Protein AF-A0A7V9LPK7-F1 (afdb_monomer)

pLDDT: mean 85.61, std 16.51, range [32.41, 98.81]

Nearest PDB structures (foldseek):
  3jqx-assembly1_A  TM=7.359E-01  e=2.016E-04  Hathewaya histolytica
  6oyc-assembly4_C  TM=4.689E-01  e=5.852E-03  Streptococcus agalactiae 2603V/R
  7tl6-assembly2_B  TM=4.625E-01  e=1.050E-01  Mus musculus
  6lnw-assembly1_C  TM=3.701E-01  e=3.238E-02  Streptococcus pneumoniae TIGR4
  7sqc-assembly1_1D  TM=4.201E-01  e=8.911E-01  Chlamydomonas reinhardtii

Foldseek 3Di:
DFFPAAADFLEAADDKFWWDDDPDDDDAQDKDKTKDWGDDPPHHAFQKKKKKKAWDDDPDLVAWFKKKWKAFPVRDTQWIFGDSDGTTITMHGRDDTHMMMIIIHRNHHDDPRTHMIIMMDTDHGHHHPCLVPFDWDKDWDADPVVRDTQAIDIDTDRPPDDDDPPCRNDNDDPDPDD

Sequence (178 aa):
MAGRYGRDPQAPPQDDVELTNPDGIPAVGESEETTFTVEGLPEADNASATVEIGWPGGGDPVDIDWDVFVYDSEGNQVAVAASLDNPEEAVLVDPVPGEYTVLVNNYAGGSEEYDWSGSVTFDGPTPAAYTGLKEAWVLTCTDLRTGRIKGTREVIVDRGKVARVGRICDDQPRAVVQ

Radius of gyration: 28.9 Å; Cα contacts (8 Å, |Δi|>4): 398; chains: 1; bounding box: 70×43×65 Å

Mean predicted aligned error: 12.77 Å

Secondary structure (DSSP, 8-state):
--S-TT---SSPPPPPEEEPPPSS-PPTT-EEEEEEEE--TTT---SEEEEEEE-S--S-TTS-EEEEEEE-TTS-EEEEE-SS-SSEEEEEESPPSEEEEEEEEEEE---TTS--EEEEEEEPPPPP-----EEEEEEEEE-TTT--EEEEEEEEEETT-------TT---------

Structure (mmCIF, N/CA/C/O backbone):
data_AF-A0A7V9LPK7-F1
#
_entry.id   AF-A0A7V9LPK7-F1
#
loop_
_atom_site.group_PDB
_atom_site.id
_atom_site.type_symbol
_atom_site.label_atom_id
_atom_site.label_alt_id
_atom_site.label_comp_id
_atom_site.label_asym_id
_atom_site.label_entity_id
_atom_site.label_seq_id
_atom_site.pdbx_PDB_ins_code
_atom_site.Cartn_x
_atom_site.Cartn_y
_atom_site.Cartn_z
_atom_site.occupancy
_atom_site.B_iso_or_equiv
_atom_site.auth_seq_id
_atom_site.auth_comp_id
_atom_site.auth_asym_id
_atom_site.auth_atom_id
_atom_site.pdbx_PDB_model_num
ATOM 1 N N . MET A 1 1 ? -19.749 -1.656 0.925 1.00 34.75 1 MET A N 1
ATOM 2 C CA . MET A 1 1 ? -19.052 -0.800 1.904 1.00 34.75 1 MET A CA 1
ATOM 3 C C . MET A 1 1 ? -17.739 -1.492 2.186 1.00 34.75 1 MET A C 1
ATOM 5 O O . MET A 1 1 ? -17.750 -2.523 2.843 1.00 34.75 1 MET A O 1
ATOM 9 N N . ALA A 1 2 ? -16.686 -1.019 1.525 1.00 32.41 2 ALA A N 1
ATOM 10 C CA . ALA A 1 2 ? -15.320 -1.495 1.680 1.00 32.41 2 ALA A CA 1
ATOM 11 C C . ALA A 1 2 ? -14.715 -0.835 2.933 1.00 32.41 2 ALA A C 1
ATOM 13 O O . ALA A 1 2 ? -15.034 0.320 3.213 1.00 32.41 2 ALA A O 1
ATOM 14 N N . GLY A 1 3 ? -13.913 -1.591 3.683 1.00 40.69 3 GLY A N 1
ATOM 15 C CA . GLY A 1 3 ? -13.209 -1.142 4.885 1.00 40.69 3 GLY A CA 1
ATOM 16 C C . GLY A 1 3 ? -14.093 -1.231 6.122 1.00 40.69 3 GLY A C 1
ATOM 17 O O . GLY A 1 3 ? -15.116 -0.555 6.226 1.00 40.69 3 GLY A O 1
ATOM 18 N N . ARG A 1 4 ? -13.735 -2.106 7.063 1.00 49.03 4 ARG A N 1
ATOM 19 C CA . ARG A 1 4 ? -14.467 -2.347 8.316 1.00 49.03 4 ARG A CA 1
ATOM 20 C C . ARG A 1 4 ? -14.372 -1.142 9.262 1.00 49.03 4 ARG A C 1
ATOM 22 O O . ARG A 1 4 ? -13.763 -1.232 10.323 1.00 49.03 4 ARG A O 1
ATOM 29 N N . TYR A 1 5 ? -14.999 -0.023 8.909 1.00 53.34 5 TYR A N 1
ATOM 30 C CA . TYR A 1 5 ? -15.266 1.055 9.852 1.00 53.34 5 TYR A CA 1
ATOM 31 C C . TYR A 1 5 ? -16.012 0.476 11.058 1.00 53.34 5 TYR A C 1
ATOM 33 O O . TYR A 1 5 ? -17.120 -0.046 10.916 1.00 53.34 5 TYR A O 1
ATOM 41 N N . GLY A 1 6 ? -15.417 0.580 12.247 1.00 60.25 6 GLY A N 1
ATOM 42 C CA . GLY A 1 6 ? -16.116 0.283 13.491 1.00 60.25 6 GLY A CA 1
ATOM 43 C C . GLY A 1 6 ? -15.756 -1.016 14.205 1.00 60.25 6 GLY A C 1
ATOM 44 O O . GLY A 1 6 ? -16.622 -1.570 14.884 1.00 60.25 6 GLY A O 1
ATOM 45 N N . ARG A 1 7 ? -14.508 -1.489 14.108 1.00 78.19 7 ARG A N 1
ATOM 46 C CA . ARG A 1 7 ? -13.985 -2.536 15.002 1.00 78.19 7 ARG A CA 1
ATOM 47 C C . ARG A 1 7 ? -12.702 -2.081 15.680 1.00 78.19 7 ARG A C 1
ATOM 49 O O . ARG A 1 7 ? -11.930 -1.341 15.082 1.00 78.19 7 ARG A O 1
ATOM 56 N N . ASP A 1 8 ? -12.487 -2.540 16.906 1.00 81.88 8 ASP A N 1
ATOM 57 C CA . ASP A 1 8 ? -11.220 -2.302 17.595 1.00 81.88 8 ASP A CA 1
ATOM 58 C C . ASP A 1 8 ? -10.081 -3.083 16.930 1.00 81.88 8 ASP A C 1
ATOM 60 O O . ASP A 1 8 ? -10.305 -4.236 16.536 1.00 81.88 8 ASP A O 1
ATOM 64 N N . PRO A 1 9 ? -8.876 -2.488 16.840 1.00 88.88 9 PRO A N 1
ATOM 65 C CA . PRO A 1 9 ? -7.661 -3.219 16.511 1.00 88.88 9 PRO A CA 1
ATOM 66 C C . PRO A 1 9 ? -7.434 -4.367 17.493 1.00 88.88 9 PRO A C 1
ATOM 68 O O . PRO A 1 9 ? -7.535 -4.193 18.710 1.00 88.88 9 PRO A O 1
ATOM 71 N N . GLN A 1 10 ? -7.126 -5.545 16.962 1.00 91.88 10 GLN A N 1
ATOM 72 C CA . GLN A 1 10 ? -6.763 -6.733 17.737 1.00 91.88 10 GLN A CA 1
ATOM 73 C C . GLN A 1 10 ? -5.241 -6.928 17.839 1.00 91.88 10 GLN A C 1
ATOM 75 O O . GLN A 1 10 ? -4.788 -7.691 18.691 1.00 91.88 10 GLN A O 1
ATOM 80 N N . ALA A 1 11 ? -4.478 -6.209 17.016 1.00 93.88 11 ALA A N 1
ATOM 81 C CA . ALA A 1 11 ? -3.022 -6.088 16.998 1.00 93.88 11 ALA A CA 1
ATOM 82 C C . ALA A 1 11 ? -2.658 -4.695 16.418 1.00 93.88 11 ALA A C 1
ATOM 84 O O . ALA A 1 11 ? -3.557 -4.001 15.926 1.00 93.88 11 ALA A O 1
ATOM 85 N N . PRO A 1 12 ? -1.404 -4.217 16.521 1.00 96.19 12 PRO A N 1
ATOM 86 C CA . PRO A 1 12 ? -0.966 -3.047 15.753 1.00 96.19 12 PRO A CA 1
ATOM 87 C C . PRO A 1 12 ? -1.045 -3.309 14.233 1.00 96.19 12 PRO A C 1
ATOM 89 O O . PRO A 1 12 ? -1.105 -4.471 13.825 1.00 96.19 12 PRO A O 1
ATOM 92 N N . PRO A 1 13 ? -1.055 -2.265 13.384 1.00 96.25 13 PRO A N 1
ATOM 93 C CA . PRO A 1 13 ? -0.721 -2.456 11.975 1.00 96.25 13 PRO A CA 1
ATOM 94 C C . PRO A 1 13 ? 0.715 -2.971 11.837 1.00 96.25 13 PRO A C 1
ATOM 96 O O . PRO A 1 13 ? 1.548 -2.751 12.721 1.00 96.25 13 PRO A O 1
ATOM 99 N N . GLN A 1 14 ? 0.974 -3.660 10.733 1.00 97.81 14 GLN A N 1
ATOM 100 C CA . GLN A 1 14 ? 2.316 -4.063 10.329 1.00 97.81 14 GLN A CA 1
ATOM 101 C C . GLN A 1 14 ? 3.205 -2.829 10.100 1.00 97.81 14 GLN A C 1
ATOM 103 O O . GLN A 1 14 ? 2.704 -1.763 9.746 1.00 97.81 14 GLN A O 1
ATOM 108 N N . ASP A 1 15 ? 4.517 -2.973 10.300 1.00 98.38 15 ASP A N 1
ATOM 109 C CA . ASP A 1 15 ? 5.482 -1.942 9.907 1.00 98.38 15 ASP A CA 1
ATOM 110 C C . ASP A 1 15 ? 5.515 -1.774 8.375 1.00 98.38 15 ASP A C 1
ATOM 112 O O . ASP A 1 15 ? 5.285 -2.725 7.620 1.00 98.38 15 ASP A O 1
ATOM 116 N N . ASP A 1 16 ? 5.849 -0.567 7.921 1.00 98.38 16 ASP A N 1
ATOM 117 C CA . ASP A 1 16 ? 5.977 -0.260 6.496 1.00 98.38 16 ASP A CA 1
ATOM 118 C C . ASP A 1 16 ? 7.078 -1.106 5.833 1.00 98.38 16 ASP A C 1
ATOM 120 O O . ASP A 1 16 ? 8.106 -1.436 6.437 1.00 98.38 16 ASP A O 1
ATOM 124 N N . VAL A 1 17 ? 6.863 -1.449 4.563 1.00 98.44 17 VAL A N 1
ATOM 125 C CA . VAL A 1 17 ? 7.776 -2.282 3.772 1.00 98.44 17 VAL A CA 1
ATOM 126 C C . VAL A 1 17 ? 8.312 -1.480 2.598 1.00 98.44 17 VAL A C 1
ATOM 128 O O . VAL A 1 17 ? 7.551 -1.071 1.731 1.00 98.44 17 VAL A O 1
ATOM 131 N N . GLU A 1 18 ? 9.630 -1.326 2.517 1.00 98.62 18 GLU A N 1
ATOM 132 C CA . GLU A 1 18 ? 10.281 -0.807 1.312 1.00 98.62 18 GLU A CA 1
ATOM 133 C C . GLU A 1 18 ? 10.281 -1.881 0.218 1.00 98.62 18 GLU A C 1
ATOM 135 O O . GLU A 1 18 ? 10.718 -3.017 0.441 1.00 98.62 18 GLU A O 1
ATOM 140 N N . LEU A 1 19 ? 9.814 -1.524 -0.975 1.00 98.50 19 LEU A N 1
ATOM 141 C CA . LEU A 1 19 ? 9.845 -2.409 -2.130 1.00 98.50 19 LEU A CA 1
ATOM 142 C C . LEU A 1 19 ? 11.230 -2.384 -2.774 1.00 98.50 19 LEU A C 1
ATOM 144 O O . LEU A 1 19 ? 11.868 -1.343 -2.917 1.00 98.50 19 LEU A O 1
ATOM 148 N N . THR A 1 20 ? 11.700 -3.558 -3.188 1.00 98.25 20 THR A N 1
ATOM 149 C CA . THR A 1 20 ? 12.950 -3.664 -3.947 1.00 98.25 20 THR A CA 1
ATOM 150 C C . THR A 1 20 ? 12.644 -3.493 -5.427 1.00 98.25 20 THR A C 1
ATOM 152 O O . THR A 1 20 ? 11.940 -4.336 -5.989 1.00 98.25 20 THR A O 1
ATOM 155 N N . ASN A 1 21 ? 13.185 -2.437 -6.037 1.00 97.44 21 ASN A N 1
ATOM 156 C CA . ASN A 1 21 ? 13.219 -2.282 -7.488 1.00 97.44 21 ASN A CA 1
ATOM 157 C C . ASN A 1 21 ? 14.268 -3.250 -8.089 1.00 97.44 21 ASN A C 1
ATOM 159 O O . ASN A 1 21 ? 15.411 -3.254 -7.609 1.00 97.44 21 ASN A O 1
ATOM 163 N N . PRO A 1 22 ? 13.890 -4.134 -9.035 1.00 97.25 22 PRO A N 1
ATOM 164 C CA . PRO A 1 22 ? 14.825 -4.995 -9.758 1.00 97.25 22 PRO A CA 1
ATOM 165 C C . PRO A 1 22 ? 15.929 -4.233 -10.517 1.00 97.25 22 PRO A C 1
ATOM 167 O O . PRO A 1 22 ? 15.824 -3.059 -10.833 1.00 97.25 22 PRO A O 1
ATOM 170 N N . ASP A 1 23 ? 17.031 -4.917 -10.842 1.00 95.00 23 ASP A N 1
ATOM 171 C CA . ASP A 1 23 ? 18.089 -4.301 -11.651 1.00 95.00 23 ASP A CA 1
ATOM 172 C C . ASP A 1 23 ? 17.652 -4.149 -13.122 1.00 95.00 23 ASP A C 1
ATOM 174 O O . ASP A 1 23 ? 17.432 -5.145 -13.822 1.00 95.00 23 ASP A O 1
ATOM 178 N N . GLY A 1 24 ? 17.691 -2.916 -13.629 1.00 94.44 24 GLY A N 1
ATOM 179 C CA . GLY A 1 24 ? 17.451 -2.581 -15.034 1.00 94.44 24 GLY A CA 1
ATOM 180 C C . GLY A 1 24 ? 16.072 -1.972 -15.264 1.00 94.44 24 GLY A C 1
ATOM 181 O O . GLY A 1 24 ? 15.264 -1.901 -14.360 1.00 94.44 24 GLY A O 1
ATOM 182 N N . ILE A 1 25 ? 15.818 -1.512 -16.492 1.00 95.62 25 ILE A N 1
ATOM 183 C CA . ILE A 1 25 ? 14.549 -0.865 -16.845 1.00 95.62 25 ILE A CA 1
ATOM 184 C C . ILE A 1 25 ? 13.836 -1.722 -17.892 1.00 95.62 25 ILE A C 1
ATOM 186 O O . ILE A 1 25 ? 14.414 -1.944 -18.971 1.00 95.62 25 ILE A O 1
ATOM 190 N N . PRO A 1 26 ? 12.607 -2.206 -17.633 1.00 96.94 26 PRO A N 1
ATOM 191 C CA . PRO A 1 26 ? 11.833 -2.904 -18.648 1.00 96.94 26 PRO A CA 1
ATOM 192 C C . PRO A 1 26 ? 11.570 -1.981 -19.843 1.00 96.94 26 PRO A C 1
ATOM 194 O O . PRO A 1 26 ? 11.466 -0.760 -19.713 1.00 96.94 26 PRO A O 1
ATOM 197 N N . ALA A 1 27 ? 11.482 -2.558 -21.043 1.00 96.12 27 ALA A N 1
ATOM 198 C CA . ALA A 1 27 ? 11.113 -1.781 -22.223 1.00 96.12 27 ALA A CA 1
ATOM 199 C C . ALA A 1 27 ? 9.704 -1.191 -22.053 1.00 96.12 27 ALA A C 1
ATOM 201 O O . ALA A 1 27 ? 8.874 -1.755 -21.348 1.00 96.12 27 ALA A O 1
ATOM 202 N N . VAL A 1 28 ? 9.412 -0.087 -22.742 1.00 94.75 28 VAL A N 1
ATOM 203 C CA . VAL A 1 28 ? 8.065 0.503 -22.723 1.00 94.75 28 VAL A CA 1
ATOM 204 C C . VAL A 1 28 ? 7.017 -0.540 -23.138 1.00 94.75 28 VAL A C 1
ATOM 206 O O . VAL A 1 28 ? 7.151 -1.172 -24.190 1.00 94.75 28 VAL A O 1
ATOM 209 N N . GLY A 1 29 ? 5.983 -0.698 -22.313 1.00 95.25 29 GLY A N 1
ATOM 210 C CA . GLY A 1 29 ? 4.925 -1.700 -22.421 1.00 95.25 29 GLY A CA 1
ATOM 211 C C . GLY A 1 29 ? 5.222 -3.032 -21.722 1.00 95.25 29 GLY A C 1
ATOM 212 O O . GLY A 1 29 ? 4.315 -3.853 -21.608 1.00 95.25 29 GLY A O 1
ATOM 213 N N . GLU A 1 30 ? 6.446 -3.251 -21.241 1.00 97.88 30 GLU A N 1
ATOM 214 C CA . GLU A 1 30 ? 6.836 -4.422 -20.450 1.00 97.88 30 GLU A CA 1
ATOM 215 C C . GLU A 1 30 ? 6.787 -4.117 -18.947 1.00 97.88 30 GLU A C 1
ATOM 217 O O . GLU A 1 30 ? 6.709 -2.963 -18.514 1.00 97.88 30 GLU A O 1
ATOM 222 N N . SER A 1 31 ? 6.843 -5.178 -18.147 1.00 97.62 31 SER A N 1
ATOM 223 C CA . SER A 1 31 ? 6.728 -5.102 -16.694 1.00 97.62 31 SER A CA 1
ATOM 224 C C . SER A 1 31 ? 7.862 -5.806 -15.979 1.00 97.62 31 SER A C 1
ATOM 226 O O . SER A 1 31 ? 8.517 -6.698 -16.522 1.00 97.62 31 SER A O 1
ATOM 228 N N . GLU A 1 32 ? 8.008 -5.447 -14.716 1.00 97.62 32 GLU A N 1
ATOM 229 C CA . GLU A 1 32 ? 8.789 -6.179 -13.736 1.00 97.62 32 GLU A CA 1
ATOM 230 C C . GLU A 1 32 ? 7.982 -6.408 -12.460 1.00 97.62 32 GLU A C 1
ATOM 232 O O . GLU A 1 32 ? 6.894 -5.857 -12.280 1.00 97.62 32 GLU A O 1
ATOM 237 N N . GLU A 1 33 ? 8.496 -7.279 -11.599 1.00 98.19 33 GLU A N 1
ATOM 238 C CA . GLU A 1 33 ? 7.779 -7.751 -10.422 1.00 98.19 33 GLU A CA 1
ATOM 239 C C . GLU A 1 33 ? 8.630 -7.598 -9.165 1.00 98.19 33 GLU A C 1
ATOM 241 O O . GLU A 1 33 ? 9.834 -7.862 -9.154 1.00 98.19 33 GLU A O 1
ATOM 246 N N . THR A 1 34 ? 7.961 -7.238 -8.078 1.00 98.62 34 THR A N 1
ATOM 247 C CA . THR A 1 34 ? 8.485 -7.284 -6.715 1.00 98.62 34 THR A CA 1
ATOM 248 C C . THR A 1 34 ? 7.416 -7.856 -5.788 1.00 98.62 34 THR A C 1
ATOM 250 O O . THR A 1 34 ? 6.260 -8.036 -6.180 1.00 98.62 34 THR A O 1
ATOM 253 N N . THR A 1 35 ? 7.781 -8.194 -4.556 1.00 98.62 35 THR A N 1
ATOM 254 C CA . THR A 1 35 ? 6.874 -8.875 -3.622 1.00 98.62 35 THR A CA 1
ATOM 255 C C . THR A 1 35 ? 6.917 -8.254 -2.240 1.00 98.62 35 THR A C 1
ATOM 257 O O . THR A 1 35 ? 7.976 -7.826 -1.783 1.00 98.62 35 THR A O 1
ATOM 260 N N . PHE A 1 36 ? 5.793 -8.311 -1.530 1.00 98.69 36 PHE A N 1
ATOM 261 C CA . PHE A 1 36 ? 5.722 -8.016 -0.101 1.00 98.69 36 PHE A CA 1
ATOM 262 C C . PHE A 1 36 ? 4.823 -9.029 0.613 1.00 98.69 36 PHE A C 1
ATOM 264 O O . PHE A 1 36 ? 4.030 -9.737 -0.006 1.00 98.69 36 PHE A O 1
ATOM 271 N N . THR A 1 37 ? 4.961 -9.118 1.934 1.00 98.62 37 THR A N 1
ATOM 272 C CA . THR A 1 37 ? 4.116 -9.975 2.772 1.00 98.62 37 THR A CA 1
ATOM 273 C C . THR A 1 37 ? 3.159 -9.118 3.584 1.00 98.62 37 THR A C 1
ATOM 275 O O . THR A 1 37 ? 3.569 -8.126 4.184 1.00 98.62 37 THR A O 1
ATOM 278 N N . VAL A 1 38 ? 1.896 -9.536 3.623 1.00 98.44 38 VAL A N 1
ATOM 279 C CA . VAL A 1 38 ? 0.902 -9.054 4.583 1.00 98.44 38 VAL A CA 1
ATOM 280 C C . VAL A 1 38 ? 0.839 -10.046 5.736 1.00 98.44 38 VAL A C 1
ATOM 282 O O . VAL A 1 38 ? 0.492 -11.215 5.552 1.00 98.44 38 VAL A O 1
ATOM 285 N N . GLU A 1 39 ? 1.165 -9.580 6.930 1.00 98.12 39 GLU A N 1
ATOM 286 C CA . GLU A 1 39 ? 1.037 -10.321 8.176 1.00 98.12 39 GLU A CA 1
ATOM 287 C C . GLU A 1 39 ? -0.414 -10.318 8.676 1.00 98.12 39 GLU A C 1
ATOM 289 O O . GLU A 1 39 ? -1.252 -9.503 8.279 1.00 98.12 39 GLU A O 1
ATOM 294 N N . GLY A 1 40 ? -0.724 -11.270 9.552 1.00 96.06 40 GLY A N 1
ATOM 295 C CA . GLY A 1 40 ? -2.039 -11.414 10.161 1.00 96.06 40 GLY A CA 1
ATOM 296 C C . GLY A 1 40 ? -1.960 -11.517 11.672 1.00 96.06 40 GLY A C 1
ATOM 297 O O . GLY A 1 40 ? -0.896 -11.408 12.272 1.00 96.06 40 GLY A O 1
ATOM 298 N N . LEU A 1 41 ? -3.110 -11.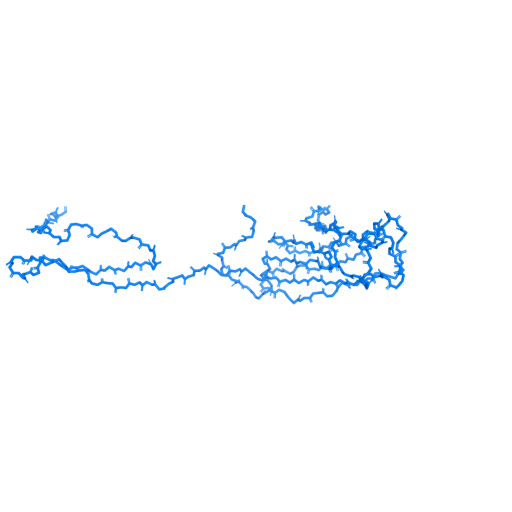761 12.294 1.00 93.44 41 LEU A N 1
ATOM 299 C CA . LEU A 1 41 ? -3.175 -11.960 13.735 1.00 93.44 41 LEU A CA 1
ATOM 300 C C . LEU A 1 41 ? -2.406 -13.224 14.166 1.00 93.44 41 LEU A C 1
ATOM 302 O O . LEU A 1 41 ? -2.537 -14.260 13.506 1.00 93.44 41 LEU A O 1
ATOM 306 N N . PRO A 1 42 ? -1.763 -13.199 15.349 1.00 96.50 42 PRO A N 1
ATOM 307 C CA . PRO A 1 42 ? -1.766 -12.107 16.333 1.00 96.50 42 PRO A CA 1
ATOM 308 C C . PRO A 1 42 ? -0.728 -10.995 16.101 1.00 96.50 42 PRO A C 1
ATOM 310 O O . PRO A 1 42 ? -0.700 -10.058 16.897 1.00 96.50 42 PRO A O 1
ATOM 313 N N . GLU A 1 43 ? 0.123 -11.099 15.083 1.00 97.56 43 GLU A N 1
ATOM 314 C CA . GLU A 1 43 ? 1.236 -10.174 14.846 1.00 97.56 43 GLU A CA 1
ATOM 315 C C . GLU A 1 43 ? 0.763 -8.804 14.339 1.00 97.56 43 GLU A C 1
ATOM 317 O O . GLU A 1 43 ? 1.145 -7.784 14.915 1.00 97.56 43 GLU A O 1
ATOM 322 N N . ALA A 1 44 ? -0.126 -8.787 13.340 1.00 97.06 44 ALA A N 1
ATOM 323 C CA . ALA A 1 44 ? -0.644 -7.569 12.721 1.00 97.06 44 ALA A CA 1
ATOM 324 C C . ALA A 1 44 ? -2.166 -7.609 12.493 1.00 97.06 44 ALA A C 1
ATOM 326 O O . ALA A 1 44 ? -2.767 -8.662 12.264 1.00 97.06 44 ALA A O 1
ATOM 327 N N . ASP A 1 45 ? -2.806 -6.440 12.546 1.00 95.31 45 ASP A N 1
ATOM 328 C CA . ASP A 1 45 ? -4.223 -6.246 12.221 1.00 95.31 45 ASP A CA 1
ATOM 329 C C . ASP A 1 45 ? -4.384 -5.127 11.189 1.00 95.31 45 ASP A C 1
ATOM 331 O O . ASP A 1 45 ? -4.723 -3.989 11.518 1.00 95.31 45 ASP A O 1
ATOM 335 N N . ASN A 1 46 ? -4.122 -5.466 9.929 1.00 94.94 46 ASN A N 1
ATOM 336 C CA . ASN A 1 46 ? -4.153 -4.534 8.806 1.00 94.94 46 ASN A CA 1
ATOM 337 C C . ASN A 1 46 ? -5.591 -4.373 8.280 1.00 94.94 46 ASN A C 1
ATOM 339 O O . ASN A 1 46 ? -6.232 -5.338 7.868 1.00 94.94 46 ASN A O 1
ATOM 343 N N . ALA A 1 47 ? -6.120 -3.150 8.284 1.00 92.62 47 ALA A N 1
ATOM 344 C CA . ALA A 1 47 ? -7.399 -2.813 7.655 1.00 92.62 47 ALA A CA 1
ATOM 345 C C . ALA A 1 47 ? -7.241 -2.314 6.217 1.00 92.62 47 ALA A C 1
ATOM 347 O O . ALA A 1 47 ? -8.176 -2.452 5.421 1.00 92.62 47 ALA A O 1
ATOM 348 N N . SER A 1 48 ? -6.076 -1.770 5.886 1.00 95.44 48 SER A N 1
ATOM 349 C CA . SER A 1 48 ? -5.661 -1.487 4.518 1.00 95.44 48 SER A CA 1
ATOM 350 C C . SER A 1 48 ? -4.152 -1.607 4.374 1.00 95.44 48 SER A C 1
ATOM 352 O O . SER A 1 48 ? -3.415 -1.494 5.354 1.00 95.44 48 SER A O 1
ATOM 354 N N . ALA A 1 49 ? -3.729 -1.841 3.138 1.00 97.88 49 ALA A N 1
ATOM 355 C CA . ALA A 1 49 ? -2.350 -1.702 2.702 1.00 97.88 49 ALA A CA 1
ATOM 356 C C . ALA A 1 49 ? -2.341 -0.813 1.456 1.00 97.88 49 ALA A C 1
ATOM 358 O O . ALA A 1 49 ? -3.156 -1.035 0.558 1.00 97.88 49 ALA A O 1
ATOM 359 N N . THR A 1 50 ? -1.456 0.172 1.396 1.00 98.62 50 THR A N 1
ATOM 360 C CA . THR A 1 50 ? -1.305 1.052 0.232 1.00 98.62 50 THR A CA 1
ATOM 361 C C . THR A 1 50 ? 0.058 0.804 -0.378 1.00 98.62 50 THR A C 1
ATOM 363 O O . THR A 1 50 ? 1.068 1.026 0.282 1.00 98.62 50 THR A O 1
ATOM 366 N N . VAL A 1 51 ? 0.073 0.327 -1.621 1.00 98.75 51 VAL A N 1
ATOM 367 C CA . VAL A 1 51 ? 1.287 0.216 -2.430 1.00 98.75 51 VAL A CA 1
ATOM 368 C C . VAL A 1 51 ? 1.491 1.551 -3.132 1.00 98.75 51 VAL A C 1
ATOM 370 O O . VAL A 1 51 ? 0.656 1.937 -3.949 1.00 98.75 51 VAL A O 1
ATOM 373 N N . GLU A 1 52 ? 2.574 2.242 -2.798 1.00 98.44 52 GLU A N 1
ATOM 374 C CA . GLU A 1 52 ? 2.974 3.512 -3.401 1.00 98.44 52 GLU A CA 1
ATOM 375 C C . GLU A 1 52 ? 4.190 3.272 -4.299 1.00 98.44 52 GLU A C 1
ATOM 377 O O . GLU A 1 52 ? 5.202 2.745 -3.831 1.00 98.44 52 GLU A O 1
ATOM 382 N N . ILE A 1 53 ? 4.096 3.653 -5.573 1.00 97.75 53 ILE A N 1
ATOM 383 C CA . ILE A 1 53 ? 5.213 3.650 -6.522 1.00 97.75 53 ILE A CA 1
ATOM 384 C C . ILE A 1 53 ? 5.402 5.077 -7.029 1.00 97.75 53 ILE A C 1
ATOM 386 O O . ILE A 1 53 ? 4.498 5.659 -7.623 1.00 97.75 53 ILE A O 1
ATOM 390 N N . GLY A 1 54 ? 6.584 5.640 -6.803 1.00 95.12 54 GLY A N 1
ATOM 391 C CA . GLY A 1 54 ? 6.935 6.984 -7.244 1.00 95.12 54 GLY A CA 1
ATOM 392 C C . GLY A 1 54 ? 8.273 7.010 -7.965 1.00 95.12 54 GLY A C 1
ATOM 393 O O . GLY A 1 54 ? 9.170 6.216 -7.681 1.00 95.12 54 GLY A O 1
ATOM 394 N N . TRP A 1 55 ? 8.431 7.952 -8.886 1.00 92.81 55 TRP A N 1
ATOM 395 C CA . TRP A 1 55 ? 9.650 8.115 -9.680 1.00 92.81 55 TRP A CA 1
ATOM 396 C C . TRP A 1 55 ? 10.170 9.555 -9.620 1.00 92.81 55 TRP A C 1
ATOM 398 O O . TRP A 1 55 ? 9.391 10.498 -9.433 1.00 92.81 55 TRP A O 1
ATOM 408 N N . PRO A 1 56 ? 11.488 9.777 -9.781 1.00 89.81 56 PRO A N 1
ATOM 409 C CA . PRO A 1 56 ? 12.034 11.119 -9.911 1.00 89.81 56 PRO A CA 1
ATOM 410 C C . PRO A 1 56 ? 11.409 11.853 -11.104 1.00 89.81 56 PRO A C 1
ATOM 412 O O . PRO A 1 56 ? 11.344 11.319 -12.205 1.00 89.81 56 PRO A O 1
ATOM 415 N N . GLY A 1 57 ? 10.986 13.105 -10.914 1.00 72.81 57 GLY A N 1
ATOM 416 C CA . GLY A 1 57 ? 10.536 13.951 -12.024 1.00 72.81 57 GLY A CA 1
ATOM 417 C C . GLY A 1 57 ? 9.412 14.920 -11.663 1.00 72.81 57 GLY A C 1
ATOM 418 O O . GLY A 1 57 ? 8.498 14.596 -10.920 1.00 72.81 57 GLY A O 1
ATOM 419 N N . GLY A 1 58 ? 9.502 16.137 -12.209 1.00 57.50 58 GLY A N 1
ATOM 420 C CA . GLY A 1 58 ? 8.480 17.195 -12.157 1.00 57.50 58 GLY A CA 1
ATOM 421 C C . GLY A 1 58 ? 8.226 17.819 -13.540 1.00 57.50 58 GLY A C 1
ATOM 422 O O . GLY A 1 58 ? 7.939 19.014 -13.634 1.00 57.50 58 GLY A O 1
ATOM 423 N N . GLY A 1 59 ? 8.447 17.035 -14.605 1.00 55.75 59 GLY A N 1
ATOM 424 C CA . GLY A 1 59 ? 8.114 17.359 -16.000 1.00 55.75 59 GLY A CA 1
ATOM 425 C C . GLY A 1 59 ? 6.681 16.945 -16.362 1.00 55.75 59 GLY A C 1
ATOM 426 O O . GLY A 1 59 ? 5.959 16.469 -15.494 1.00 55.75 59 GLY A O 1
ATOM 427 N N . ASP A 1 60 ? 6.256 17.171 -17.612 1.00 57.12 60 ASP A N 1
ATOM 428 C CA . ASP A 1 60 ? 4.882 16.884 -18.066 1.00 57.12 60 ASP A CA 1
ATOM 429 C C . ASP A 1 60 ? 4.556 15.390 -17.826 1.00 57.12 60 ASP A C 1
ATOM 431 O O . ASP A 1 60 ? 5.241 14.541 -18.401 1.00 57.12 60 ASP A O 1
ATOM 435 N N . PRO A 1 61 ? 3.570 15.041 -16.974 1.00 59.03 61 PRO A N 1
ATOM 436 C CA . PRO A 1 61 ? 3.306 13.662 -16.533 1.00 59.03 61 PRO A CA 1
ATOM 437 C C . PRO A 1 61 ? 2.936 12.690 -17.663 1.00 59.03 61 PRO A C 1
ATOM 439 O O . PRO A 1 61 ? 2.793 11.501 -17.436 1.00 59.03 61 PRO A O 1
ATOM 442 N N . VAL A 1 62 ? 2.786 13.175 -18.896 1.00 63.44 62 VAL A N 1
ATOM 443 C CA . VAL A 1 62 ? 2.508 12.347 -20.077 1.00 63.44 62 VAL A CA 1
ATOM 444 C C . VAL A 1 62 ? 3.735 11.642 -20.663 1.00 63.44 62 VAL A C 1
ATOM 446 O O . VAL A 1 62 ? 3.556 10.754 -21.494 1.00 63.44 62 VAL A O 1
ATOM 449 N N . ASP A 1 63 ? 4.957 12.035 -20.287 1.00 79.62 63 ASP A N 1
ATOM 450 C CA . ASP A 1 63 ? 6.180 11.454 -20.863 1.00 79.62 63 ASP A CA 1
ATOM 451 C C . ASP A 1 63 ? 6.770 10.310 -20.020 1.00 79.62 63 ASP A C 1
ATOM 453 O O . ASP A 1 63 ? 7.516 9.501 -20.571 1.00 79.62 63 ASP A O 1
ATOM 457 N N . ILE A 1 64 ? 6.45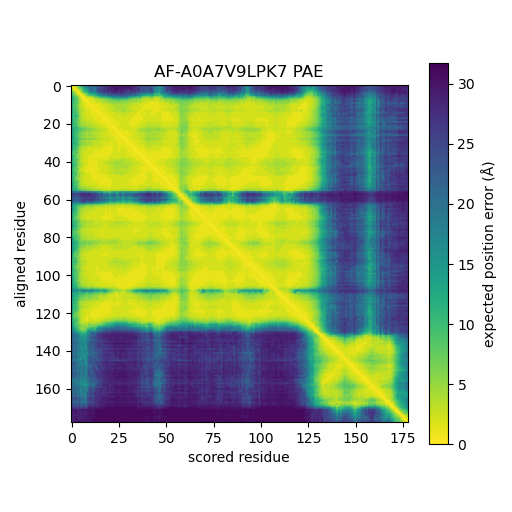7 10.244 -18.718 1.00 89.19 64 ILE A N 1
ATOM 458 C CA . ILE A 1 64 ? 6.906 9.193 -17.793 1.00 89.19 64 ILE A CA 1
ATOM 459 C C . ILE A 1 64 ? 5.694 8.706 -17.008 1.00 89.19 64 ILE A C 1
ATOM 461 O O . ILE A 1 64 ? 5.112 9.483 -16.252 1.00 89.19 64 ILE A O 1
ATOM 465 N N . ASP A 1 65 ? 5.356 7.439 -17.185 1.00 92.19 65 ASP A N 1
ATOM 466 C CA . ASP A 1 65 ? 4.147 6.825 -16.663 1.00 92.19 65 ASP A CA 1
ATOM 467 C C . ASP A 1 65 ? 4.435 5.365 -16.302 1.00 92.19 65 ASP A C 1
ATOM 469 O O . ASP A 1 65 ? 4.858 4.568 -17.152 1.00 92.19 65 ASP A O 1
ATOM 473 N N . TRP A 1 66 ? 4.256 5.039 -15.028 1.00 94.94 66 TRP A N 1
ATOM 474 C CA . TRP A 1 66 ? 4.438 3.700 -14.491 1.00 94.94 66 TRP A CA 1
ATOM 475 C C . TRP A 1 66 ? 3.103 3.217 -13.942 1.00 94.94 66 TRP A C 1
ATOM 477 O O . TRP A 1 66 ? 2.605 3.803 -12.993 1.00 94.94 66 TRP A O 1
ATOM 487 N N . ASP A 1 67 ? 2.567 2.115 -14.465 1.00 97.69 67 ASP A N 1
ATOM 488 C CA . ASP A 1 67 ? 1.341 1.523 -13.924 1.00 97.69 67 ASP A CA 1
ATOM 489 C C . ASP A 1 67 ? 1.669 0.456 -12.870 1.00 97.69 67 ASP A C 1
ATOM 491 O O . ASP A 1 67 ? 2.619 -0.320 -13.005 1.00 97.69 67 ASP A O 1
ATOM 495 N N . VAL A 1 68 ? 0.820 0.339 -11.854 1.00 98.56 68 VAL A N 1
ATOM 496 C CA . VAL A 1 68 ? 0.956 -0.586 -10.727 1.00 98.56 68 VAL A CA 1
ATOM 497 C C . VAL A 1 68 ? -0.236 -1.531 -10.663 1.00 98.56 68 VAL A C 1
ATOM 499 O O . VAL A 1 68 ? -1.394 -1.118 -10.564 1.00 98.56 68 VAL A O 1
ATOM 502 N N . PHE A 1 69 ? 0.043 -2.830 -10.624 1.00 98.69 69 PHE A N 1
ATOM 503 C CA . PHE A 1 69 ? -0.955 -3.883 -10.458 1.00 98.69 69 PHE A CA 1
ATOM 504 C C . PHE A 1 69 ? -0.557 -4.781 -9.293 1.00 98.69 69 PHE A C 1
ATOM 506 O O . PHE A 1 69 ? 0.556 -5.297 -9.257 1.00 98.69 69 PHE A O 1
ATOM 513 N N . VAL A 1 70 ? -1.469 -5.005 -8.349 1.00 98.75 70 VAL A N 1
ATOM 514 C CA . VAL A 1 70 ? -1.195 -5.846 -7.178 1.00 98.75 70 VAL A CA 1
ATOM 515 C C . VAL A 1 70 ? -2.006 -7.127 -7.261 1.00 98.75 70 VAL A C 1
ATOM 517 O O . VAL A 1 70 ? -3.223 -7.080 -7.458 1.00 98.75 70 VAL A O 1
ATOM 520 N N . TYR A 1 71 ? -1.335 -8.258 -7.069 1.00 98.69 71 TYR A N 1
ATOM 521 C CA . TYR A 1 71 ? -1.910 -9.595 -7.097 1.00 98.69 71 TYR A CA 1
ATOM 522 C C . TYR A 1 71 ? -1.769 -10.279 -5.739 1.00 98.69 71 TYR A C 1
ATOM 524 O O . TYR A 1 71 ? -0.742 -10.145 -5.073 1.00 98.69 71 TYR A O 1
ATOM 532 N N . ASP A 1 72 ? -2.804 -11.010 -5.331 1.00 97.94 72 ASP A N 1
ATOM 533 C CA . ASP A 1 72 ? -2.752 -11.873 -4.151 1.00 97.94 72 ASP A CA 1
ATOM 534 C C . ASP A 1 72 ? -2.005 -13.192 -4.429 1.00 97.94 72 ASP A C 1
ATOM 536 O O . ASP A 1 72 ? -1.649 -13.515 -5.564 1.00 97.94 72 ASP A O 1
ATOM 540 N N . SER A 1 73 ? -1.812 -13.998 -3.382 1.00 95.06 73 SER A N 1
ATOM 541 C CA . SER A 1 73 ? -1.140 -15.305 -3.471 1.00 95.06 73 SER A CA 1
ATOM 542 C C . SER A 1 73 ? -1.830 -16.337 -4.381 1.00 95.06 73 SER A C 1
ATOM 544 O O . SER A 1 73 ? -1.232 -17.358 -4.721 1.00 95.06 73 SER A O 1
ATOM 546 N N . GLU A 1 74 ? -3.089 -16.108 -4.765 1.00 96.38 74 GLU A N 1
ATOM 547 C CA . GLU A 1 74 ? -3.832 -16.959 -5.700 1.00 96.38 74 GLU A CA 1
ATOM 548 C C . GLU A 1 74 ? -3.702 -16.463 -7.155 1.00 96.38 74 GLU A C 1
ATOM 550 O O . GLU A 1 74 ? -4.188 -17.122 -8.078 1.00 96.38 74 GLU A O 1
ATOM 555 N N . GLY A 1 75 ? -3.019 -15.334 -7.372 1.00 96.12 75 GLY A N 1
ATOM 556 C CA . GLY A 1 75 ? -2.838 -14.696 -8.672 1.00 96.12 75 GLY A CA 1
ATOM 557 C C . GLY A 1 75 ? -4.024 -13.832 -9.102 1.00 96.12 75 GLY A C 1
ATOM 558 O O . GLY A 1 75 ? -4.134 -13.501 -10.284 1.00 96.12 75 GLY A O 1
ATOM 559 N N . ASN A 1 76 ? -4.930 -13.466 -8.189 1.00 97.50 76 ASN A N 1
ATOM 560 C CA . ASN A 1 76 ? -6.003 -12.527 -8.503 1.00 97.50 76 ASN A CA 1
ATOM 561 C C . ASN A 1 76 ? -5.487 -11.096 -8.377 1.00 97.50 76 ASN A C 1
ATOM 563 O O . ASN A 1 76 ? -4.877 -10.745 -7.372 1.00 97.50 76 ASN A O 1
ATOM 567 N N . GLN A 1 77 ? -5.800 -10.242 -9.351 1.00 97.94 77 GLN A N 1
ATOM 568 C CA . GLN A 1 77 ? -5.550 -8.810 -9.219 1.00 97.94 77 GLN A CA 1
ATOM 569 C C . GLN A 1 77 ? -6.510 -8.214 -8.180 1.00 97.94 77 GLN A C 1
ATOM 571 O O . GLN A 1 77 ? -7.732 -8.292 -8.335 1.00 97.94 77 GLN A O 1
ATOM 576 N N . VAL A 1 78 ? -5.959 -7.604 -7.135 1.00 97.31 78 VAL A N 1
ATOM 577 C CA . VAL A 1 78 ? -6.701 -7.088 -5.974 1.00 97.31 78 VAL A CA 1
ATOM 578 C C . VAL A 1 78 ? -6.625 -5.571 -5.822 1.00 97.31 78 VAL A C 1
ATOM 580 O O . VAL A 1 78 ? -7.499 -4.990 -5.180 1.00 97.31 78 VAL A O 1
ATOM 583 N N . ALA A 1 79 ? -5.634 -4.921 -6.437 1.00 97.06 79 ALA A N 1
ATOM 584 C CA . ALA A 1 79 ? -5.541 -3.466 -6.520 1.00 97.06 79 ALA A CA 1
ATOM 585 C C . ALA A 1 79 ? -4.850 -3.030 -7.822 1.00 97.06 79 ALA A C 1
ATOM 587 O O . ALA A 1 79 ? -4.175 -3.823 -8.484 1.00 97.06 79 ALA A O 1
ATOM 588 N N . VAL A 1 80 ? -5.073 -1.776 -8.211 1.00 98.00 80 VAL A N 1
ATOM 589 C CA . VAL A 1 80 ? -4.470 -1.147 -9.390 1.00 98.00 80 VAL A CA 1
ATOM 590 C C . VAL A 1 80 ? -4.352 0.353 -9.175 1.00 98.00 80 VAL A C 1
ATOM 592 O O . VAL A 1 80 ? -5.253 0.949 -8.581 1.00 98.00 80 VAL A O 1
ATOM 595 N N . ALA A 1 81 ? -3.279 0.928 -9.697 1.00 97.19 81 ALA A N 1
ATOM 596 C CA . ALA A 1 81 ? -3.061 2.357 -9.846 1.00 97.19 81 ALA A CA 1
ATOM 597 C C . ALA A 1 81 ? -2.391 2.546 -11.215 1.00 97.19 81 ALA A C 1
ATOM 599 O O . ALA A 1 81 ? -1.354 1.953 -11.474 1.00 97.19 81 ALA A O 1
ATOM 600 N N . ALA A 1 82 ? -3.100 3.180 -12.142 1.00 95.38 82 ALA A N 1
ATOM 601 C CA . ALA A 1 82 ? -2.732 3.258 -13.556 1.00 95.38 82 ALA A CA 1
ATOM 602 C C . ALA A 1 82 ? -3.288 4.566 -14.122 1.00 95.38 82 ALA A C 1
ATOM 604 O O . ALA A 1 82 ? -4.288 4.593 -14.857 1.00 95.38 82 ALA A O 1
ATOM 605 N N . SER A 1 83 ? -2.786 5.663 -13.569 1.00 90.81 83 SER A N 1
ATOM 606 C CA . SER A 1 83 ? -3.229 7.022 -13.836 1.00 90.81 83 SER A CA 1
ATOM 607 C C . SER A 1 83 ? -2.087 7.817 -14.476 1.00 90.81 83 SER A C 1
ATOM 609 O O . SER A 1 83 ? -1.338 7.270 -15.260 1.00 90.81 83 SER A O 1
ATOM 611 N N . LEU A 1 84 ? -2.030 9.131 -14.271 1.00 88.69 84 LEU A N 1
ATOM 612 C CA . LEU A 1 84 ? -0.857 9.944 -14.629 1.00 88.69 84 LEU A CA 1
ATOM 613 C C . LEU A 1 84 ? -0.274 10.594 -13.366 1.00 88.69 84 LEU A C 1
ATOM 615 O O . LEU A 1 84 ? 0.434 11.603 -13.440 1.00 88.69 84 LEU A O 1
ATOM 619 N N . ASP A 1 85 ? -0.689 10.097 -12.201 1.00 90.12 85 ASP A N 1
ATOM 620 C CA . ASP A 1 85 ? -0.297 10.636 -10.915 1.00 90.12 85 ASP A CA 1
ATOM 621 C C . ASP A 1 85 ? 1.084 10.084 -10.545 1.00 90.12 85 ASP A C 1
ATOM 623 O O . ASP A 1 85 ? 1.458 8.967 -10.881 1.00 90.12 85 ASP A O 1
ATOM 627 N N . ASN A 1 86 ? 1.868 10.904 -9.852 1.00 91.50 86 ASN A N 1
ATOM 628 C CA . ASN A 1 86 ? 3.135 10.493 -9.265 1.00 91.50 86 ASN A CA 1
ATOM 629 C C . ASN A 1 86 ? 3.142 10.987 -7.808 1.00 91.50 86 ASN A C 1
ATOM 631 O O . ASN A 1 86 ? 3.183 12.209 -7.590 1.00 91.50 86 ASN A O 1
ATOM 635 N N . PRO A 1 87 ? 3.063 10.084 -6.818 1.00 94.06 87 PRO A N 1
ATOM 636 C CA . PRO A 1 87 ? 3.110 8.627 -6.971 1.00 94.06 87 PRO A CA 1
ATOM 637 C C . PRO A 1 87 ? 1.798 8.008 -7.487 1.00 94.06 87 PRO A C 1
ATOM 639 O O . PRO A 1 87 ? 0.729 8.608 -7.374 1.00 94.06 87 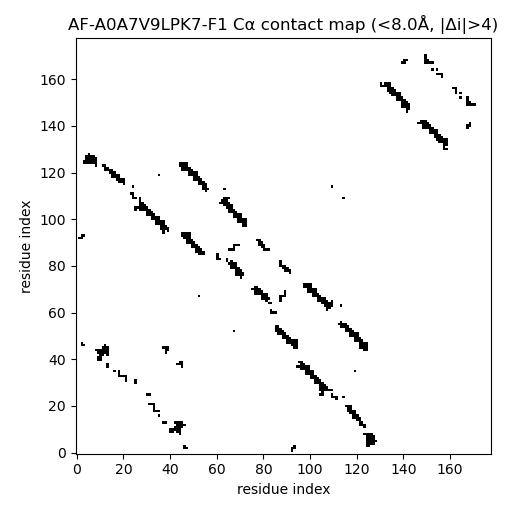PRO A O 1
ATOM 642 N N . GLU A 1 88 ? 1.892 6.776 -7.985 1.00 95.56 88 GLU A N 1
ATOM 643 C CA . GLU A 1 88 ? 0.757 5.865 -8.132 1.00 95.56 88 GLU A CA 1
ATOM 644 C C . GLU A 1 88 ? 0.466 5.165 -6.797 1.00 95.56 88 GLU A C 1
ATOM 646 O O . GLU A 1 88 ? 1.371 4.623 -6.157 1.00 95.56 88 GLU A O 1
ATOM 651 N N . GLU A 1 89 ? -0.806 5.136 -6.388 1.00 97.81 89 GLU A N 1
ATOM 652 C CA . GLU A 1 89 ? -1.248 4.575 -5.103 1.00 97.81 89 GLU A CA 1
ATOM 653 C C . GLU A 1 89 ? -2.320 3.488 -5.289 1.00 97.81 89 GLU A C 1
ATOM 655 O O . GLU A 1 89 ? -3.500 3.764 -5.536 1.00 97.81 89 GLU A O 1
ATOM 660 N N . ALA A 1 90 ? -1.936 2.221 -5.121 1.00 98.12 90 ALA A N 1
ATOM 661 C CA . ALA A 1 90 ? -2.851 1.084 -5.192 1.00 98.12 90 ALA A CA 1
ATOM 662 C C . ALA A 1 90 ? -3.268 0.637 -3.781 1.00 98.12 90 ALA A C 1
ATOM 664 O O . ALA A 1 90 ? -2.470 0.091 -3.018 1.00 98.12 90 ALA A O 1
ATOM 665 N N . VAL A 1 91 ? -4.544 0.833 -3.431 1.00 97.69 91 VAL A N 1
ATOM 666 C CA . VAL A 1 91 ? -5.065 0.542 -2.082 1.00 97.69 91 VAL A CA 1
ATOM 667 C C . VAL A 1 91 ? -5.756 -0.822 -2.018 1.00 97.69 91 VAL A C 1
ATOM 669 O O . VAL A 1 91 ? -6.774 -1.058 -2.673 1.00 97.69 91 VAL A O 1
ATOM 672 N N . LEU A 1 92 ? -5.256 -1.694 -1.144 1.00 95.06 92 LEU A N 1
ATOM 673 C CA . LEU A 1 92 ? -5.881 -2.949 -0.746 1.00 95.06 92 LEU A CA 1
ATOM 674 C C . LEU A 1 92 ? -6.736 -2.719 0.500 1.00 95.06 92 LEU A C 1
ATOM 676 O O . LEU A 1 92 ? -6.280 -2.154 1.494 1.00 95.06 92 LEU A O 1
ATOM 680 N N . VAL A 1 93 ? -7.975 -3.204 0.479 1.00 91.81 93 VAL A N 1
ATOM 681 C CA . VAL A 1 93 ? -8.914 -3.053 1.596 1.00 91.81 93 VAL A CA 1
ATOM 682 C C . VAL A 1 93 ? -9.165 -4.401 2.263 1.00 91.81 93 VAL A C 1
ATOM 684 O O . VAL A 1 93 ? -9.639 -5.321 1.604 1.00 91.81 93 VAL A O 1
ATOM 687 N N . ASP A 1 94 ? -8.932 -4.479 3.578 1.00 90.12 94 ASP A N 1
ATOM 688 C CA . ASP A 1 94 ? -8.995 -5.714 4.383 1.00 90.12 94 ASP A CA 1
ATOM 689 C C . ASP A 1 94 ? -8.111 -6.829 3.773 1.00 90.12 94 ASP A C 1
ATOM 691 O O . ASP A 1 94 ? -8.629 -7.908 3.468 1.00 90.12 94 ASP A O 1
ATOM 695 N N . PRO A 1 95 ? -6.805 -6.566 3.522 1.00 94.75 95 PRO A N 1
ATOM 696 C CA . PRO A 1 95 ? -5.940 -7.520 2.837 1.00 94.75 95 PRO A CA 1
ATOM 697 C C . PRO A 1 95 ? -5.818 -8.817 3.644 1.00 94.75 95 PRO A C 1
ATOM 699 O O . PRO A 1 95 ? -5.653 -8.811 4.865 1.00 94.75 95 PRO A O 1
ATOM 702 N N . VAL A 1 96 ? -5.906 -9.951 2.951 1.00 95.50 96 VAL A N 1
ATOM 703 C CA . VAL A 1 96 ? -5.735 -11.272 3.566 1.00 95.50 96 VAL A CA 1
ATOM 704 C C . VAL A 1 96 ? -4.243 -11.515 3.814 1.00 95.50 96 VAL A C 1
ATOM 706 O O . VAL A 1 96 ? -3.447 -11.198 2.931 1.00 95.50 96 VAL A O 1
ATOM 709 N N . PRO A 1 97 ? -3.839 -12.097 4.957 1.00 97.62 97 PRO A N 1
ATOM 710 C CA . PRO A 1 97 ? -2.441 -12.439 5.190 1.00 97.62 97 PRO A CA 1
ATOM 711 C C . PRO A 1 97 ? -1.885 -13.385 4.119 1.00 97.62 97 PRO A C 1
ATOM 713 O O . PRO A 1 97 ? -2.526 -14.383 3.780 1.00 97.62 97 PRO A O 1
ATOM 716 N N . GLY A 1 98 ? -0.691 -13.090 3.611 1.00 98.00 98 G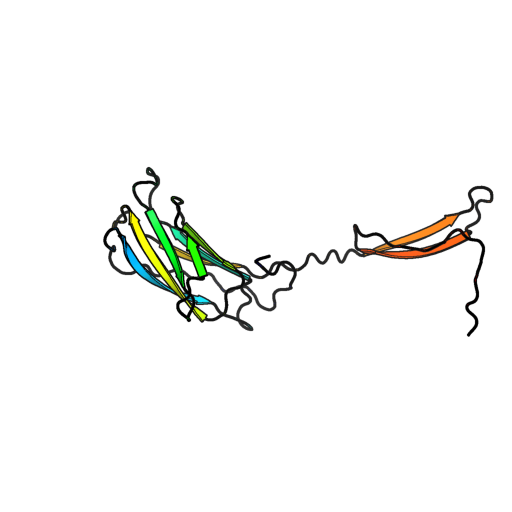LY A N 1
ATOM 717 C CA . GLY A 1 98 ? -0.070 -13.831 2.515 1.00 98.00 98 GLY A CA 1
ATOM 718 C C . GLY A 1 98 ? 0.987 -13.025 1.763 1.00 98.00 98 GLY A C 1
ATOM 719 O O . GLY A 1 98 ? 1.230 -11.858 2.064 1.00 98.00 98 GLY A O 1
ATOM 720 N N . GLU A 1 99 ? 1.622 -13.673 0.790 1.00 98.62 99 GLU A N 1
ATOM 721 C CA . GLU A 1 99 ? 2.533 -13.025 -0.156 1.00 98.62 99 GLU A CA 1
ATOM 722 C C . GLU A 1 99 ? 1.729 -12.371 -1.285 1.00 98.62 99 GLU A C 1
ATOM 724 O O . GLU A 1 99 ? 0.774 -12.962 -1.796 1.00 98.62 99 GLU A O 1
ATOM 729 N N . TYR A 1 100 ? 2.118 -11.152 -1.647 1.00 98.69 100 TYR A N 1
ATOM 730 C CA . TYR A 1 100 ? 1.536 -10.376 -2.735 1.00 98.69 100 TYR A CA 1
ATOM 731 C C . TYR A 1 100 ? 2.611 -10.040 -3.757 1.00 98.69 100 TYR A C 1
ATOM 733 O O . TYR A 1 100 ? 3.758 -9.753 -3.400 1.00 98.69 100 TYR A O 1
ATOM 741 N N . THR A 1 101 ? 2.210 -10.018 -5.022 1.00 98.81 101 THR A N 1
ATOM 742 C CA . THR A 1 101 ? 3.051 -9.591 -6.140 1.00 98.81 101 THR A CA 1
ATOM 743 C C . THR A 1 101 ? 2.629 -8.198 -6.574 1.00 98.81 101 THR A C 1
ATOM 745 O O . THR A 1 101 ? 1.454 -7.958 -6.850 1.00 98.81 101 THR A O 1
ATOM 748 N N . VAL A 1 102 ? 3.589 -7.285 -6.655 1.00 98.81 102 VAL A N 1
ATOM 749 C CA . VAL A 1 102 ? 3.428 -5.973 -7.278 1.00 98.81 102 VAL A CA 1
ATOM 750 C C . VAL A 1 102 ? 4.080 -6.050 -8.647 1.00 98.81 102 VAL A C 1
ATOM 752 O O . VAL A 1 102 ? 5.280 -6.288 -8.752 1.00 98.81 102 VAL A O 1
ATOM 755 N N . LEU A 1 103 ? 3.275 -5.872 -9.684 1.00 98.69 103 LEU A N 1
ATOM 756 C CA . LEU A 1 103 ? 3.718 -5.780 -11.062 1.00 98.69 103 LEU A CA 1
ATOM 757 C C . LEU A 1 103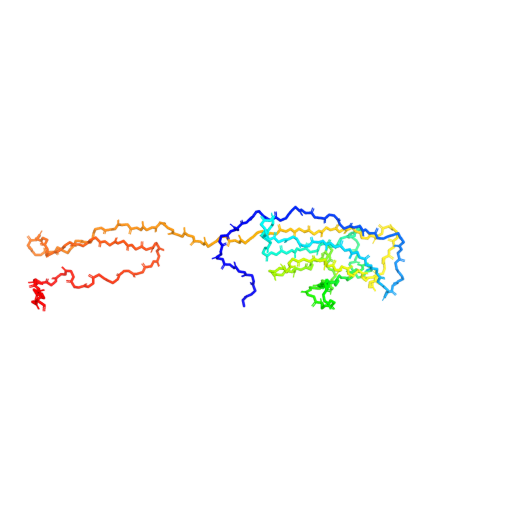 ? 3.733 -4.304 -11.451 1.00 98.69 103 LEU A C 1
ATOM 759 O O . LEU A 1 103 ? 2.690 -3.648 -11.425 1.00 98.69 103 LEU A O 1
ATOM 763 N N . VAL A 1 104 ? 4.916 -3.804 -11.793 1.00 98.38 104 VAL A N 1
ATOM 764 C CA . VAL A 1 104 ? 5.150 -2.415 -12.196 1.00 98.38 104 VAL A CA 1
ATOM 765 C C . VAL A 1 104 ? 5.405 -2.411 -13.702 1.00 98.38 104 VAL A C 1
ATOM 767 O O . VAL A 1 104 ? 6.303 -3.096 -14.193 1.00 98.38 104 VAL A O 1
ATOM 770 N N . ASN A 1 105 ? 4.555 -1.735 -14.469 1.00 98.06 105 ASN A N 1
ATOM 771 C CA . ASN A 1 105 ? 4.640 -1.654 -15.926 1.00 98.06 105 ASN A CA 1
ATOM 772 C C . ASN A 1 105 ? 5.248 -0.315 -16.334 1.00 98.06 105 ASN A C 1
ATOM 774 O O . ASN A 1 105 ? 4.753 0.729 -15.924 1.00 98.06 105 ASN A O 1
ATOM 778 N N . ASN A 1 106 ? 6.277 -0.344 -17.181 1.00 96.38 106 ASN A N 1
ATOM 779 C CA . ASN A 1 106 ? 6.797 0.866 -17.813 1.00 96.38 106 ASN A CA 1
ATOM 780 C C . ASN A 1 106 ? 5.838 1.280 -18.931 1.00 96.38 106 ASN A C 1
ATOM 782 O O . ASN A 1 106 ? 6.076 0.970 -20.102 1.00 96.38 106 ASN A O 1
ATOM 786 N N . TYR A 1 107 ? 4.725 1.918 -18.580 1.00 94.81 107 TYR A N 1
ATOM 787 C CA . TYR A 1 107 ? 3.700 2.279 -19.549 1.00 94.81 107 TYR A CA 1
ATOM 788 C C . TYR A 1 107 ? 4.221 3.330 -20.536 1.00 94.81 107 TYR A C 1
ATOM 790 O O . TYR A 1 107 ? 4.031 3.195 -21.752 1.00 94.81 107 TYR A O 1
ATOM 798 N N . ALA A 1 108 ? 4.958 4.329 -20.041 1.00 90.75 108 ALA A N 1
ATOM 799 C CA . ALA A 1 108 ? 5.681 5.285 -20.866 1.00 90.75 108 ALA A CA 1
ATOM 800 C C . ALA A 1 108 ? 6.984 5.760 -20.207 1.00 90.75 108 ALA A C 1
ATOM 802 O O . ALA A 1 108 ? 7.005 6.200 -19.069 1.00 90.75 108 ALA A O 1
ATOM 803 N N . GLY A 1 109 ? 8.080 5.754 -20.971 1.00 81.81 109 GLY A N 1
ATOM 804 C CA . GLY A 1 109 ? 9.239 6.619 -20.713 1.00 81.81 109 GLY A CA 1
ATOM 805 C C . GLY A 1 109 ? 10.061 6.387 -19.438 1.00 81.81 109 GLY A C 1
ATOM 806 O O . GLY A 1 109 ? 10.911 7.227 -19.135 1.00 81.81 109 GLY A O 1
ATOM 807 N N . GLY A 1 110 ? 9.901 5.258 -18.742 1.00 84.06 110 GLY A N 1
ATOM 808 C CA . GLY A 1 110 ? 10.822 4.837 -17.685 1.00 84.06 110 GLY A CA 1
ATOM 809 C C . GLY A 1 110 ? 12.268 4.742 -18.194 1.00 84.06 110 GLY A C 1
ATOM 810 O O . GLY A 1 110 ? 12.529 4.272 -19.307 1.00 84.06 110 GLY A O 1
ATOM 811 N N . SER A 1 111 ? 13.222 5.215 -17.391 1.00 89.50 111 SER A N 1
ATOM 812 C CA . SER A 1 111 ? 14.663 5.197 -17.683 1.00 89.50 111 SER A CA 1
ATOM 813 C C . SER A 1 111 ? 15.462 5.165 -16.381 1.00 89.50 111 SER A C 1
ATOM 815 O O . SER A 1 111 ? 14.890 5.426 -15.335 1.00 89.50 111 SER A O 1
ATOM 817 N N . GLU A 1 112 ? 16.779 4.939 -16.424 1.00 90.94 112 GLU A N 1
ATOM 818 C CA . GLU A 1 112 ? 17.620 4.923 -15.208 1.00 90.94 112 GLU A CA 1
ATOM 819 C C . GLU A 1 112 ? 17.533 6.224 -14.376 1.00 90.94 112 GLU A C 1
ATOM 821 O O . GLU A 1 112 ? 17.744 6.200 -13.168 1.00 90.94 112 GLU A O 1
ATOM 826 N N . GLU A 1 113 ? 17.239 7.374 -15.000 1.00 89.56 113 GLU A N 1
ATOM 827 C CA . GLU A 1 113 ? 17.054 8.655 -14.291 1.00 89.56 113 GLU A CA 1
ATOM 828 C C . GLU A 1 113 ? 15.670 8.772 -13.631 1.00 89.56 113 GLU A C 1
ATOM 830 O O . GLU A 1 113 ? 15.514 9.479 -12.635 1.00 89.56 113 GLU A O 1
ATOM 835 N N . TYR A 1 114 ? 14.679 8.081 -14.192 1.00 90.88 114 TYR A N 1
ATOM 836 C CA . TYR A 1 114 ? 13.259 8.151 -13.832 1.00 90.88 114 TYR A CA 1
ATOM 837 C C . TYR A 1 114 ? 12.729 6.782 -13.411 1.00 90.88 114 TYR A C 1
ATOM 839 O O . TYR A 1 114 ? 11.576 6.431 -13.671 1.00 90.88 114 TYR A O 1
ATOM 847 N N . ASP A 1 115 ? 13.620 5.997 -12.820 1.00 94.31 115 ASP A N 1
ATOM 848 C CA . ASP A 1 115 ? 13.309 4.680 -12.308 1.00 94.31 115 ASP A CA 1
ATOM 849 C C . ASP A 1 115 ? 12.517 4.808 -11.011 1.00 94.31 115 ASP A C 1
ATOM 851 O O . ASP A 1 115 ? 12.611 5.817 -10.300 1.00 94.31 115 ASP A O 1
ATOM 855 N N . TRP A 1 116 ? 11.705 3.808 -10.713 1.00 95.31 116 TRP A N 1
ATOM 856 C CA . TRP A 1 116 ? 10.775 3.898 -9.607 1.00 95.31 116 TRP A CA 1
ATOM 857 C C . TRP A 1 116 ? 11.415 3.517 -8.269 1.00 95.31 116 TRP A C 1
ATOM 859 O O . TRP A 1 116 ? 12.406 2.799 -8.153 1.00 95.31 116 TRP A O 1
ATOM 869 N N . SER A 1 117 ? 10.808 4.020 -7.211 1.00 97.44 117 SER A N 1
ATOM 870 C CA . SER A 1 117 ? 10.999 3.590 -5.833 1.00 97.44 117 SER A CA 1
ATOM 871 C C . SER A 1 117 ? 9.620 3.360 -5.243 1.00 97.44 117 SER A C 1
ATOM 873 O O . SER A 1 117 ? 8.651 3.974 -5.691 1.00 97.44 117 SER A O 1
ATOM 875 N N . GLY A 1 118 ? 9.505 2.457 -4.277 1.00 97.88 118 GLY A N 1
ATOM 876 C CA . GLY A 1 118 ? 8.194 2.123 -3.755 1.00 97.88 118 GLY A CA 1
ATOM 877 C C . GLY A 1 118 ? 8.205 1.652 -2.323 1.00 97.88 118 GLY A C 1
ATOM 878 O O . GLY A 1 118 ? 9.208 1.144 -1.821 1.00 97.88 118 GLY A O 1
ATOM 879 N N . SER A 1 119 ? 7.052 1.789 -1.689 1.00 98.69 119 SER A N 1
ATOM 880 C CA . SER A 1 119 ? 6.810 1.294 -0.344 1.00 98.69 119 SER A CA 1
ATOM 881 C C . SER A 1 119 ? 5.390 0.755 -0.213 1.00 98.69 119 SER A C 1
ATOM 883 O O . SER A 1 119 ? 4.516 1.009 -1.046 1.00 98.69 119 SER A O 1
ATOM 885 N N . VAL A 1 120 ? 5.164 -0.025 0.838 1.00 98.81 120 VAL A N 1
ATOM 886 C CA . VAL A 1 120 ? 3.841 -0.459 1.266 1.00 98.81 120 VAL A CA 1
ATOM 887 C C . VAL A 1 120 ? 3.613 0.042 2.676 1.00 98.81 120 VAL A C 1
ATOM 889 O O . VAL A 1 120 ? 4.360 -0.317 3.586 1.00 98.81 120 VAL A O 1
ATOM 892 N N . THR A 1 12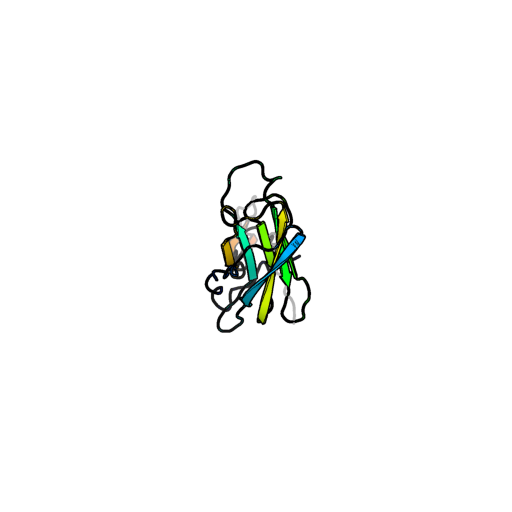1 ? 2.568 0.842 2.848 1.00 98.62 121 THR A N 1
ATOM 893 C CA . THR A 1 121 ? 2.146 1.343 4.159 1.00 98.62 121 THR A CA 1
ATOM 894 C C . THR A 1 121 ? 0.910 0.605 4.641 1.00 98.62 121 THR A C 1
ATOM 896 O O . THR A 1 121 ? 0.064 0.189 3.841 1.00 98.62 121 THR A O 1
ATOM 899 N N . PHE A 1 122 ? 0.801 0.426 5.956 1.00 97.94 122 PHE A N 1
ATOM 900 C CA . PHE A 1 122 ? -0.289 -0.327 6.569 1.00 97.94 122 PHE A CA 1
ATOM 901 C C . PHE A 1 122 ? -1.051 0.512 7.585 1.00 97.94 122 PHE A C 1
ATOM 903 O O . PHE A 1 122 ? -0.484 1.093 8.507 1.00 97.94 122 PHE A O 1
ATOM 910 N N . ASP A 1 123 ? -2.376 0.487 7.469 1.00 95.62 123 ASP A N 1
ATOM 911 C CA . ASP A 1 123 ? -3.262 1.127 8.432 1.00 95.62 123 ASP A CA 1
ATOM 912 C C . ASP A 1 123 ? -4.073 0.083 9.190 1.00 95.62 123 ASP A C 1
ATOM 914 O O . ASP A 1 123 ? -4.660 -0.838 8.616 1.00 95.62 123 ASP A O 1
ATOM 918 N N . GLY A 1 124 ? -4.154 0.262 10.508 1.00 92.50 124 GLY A N 1
ATOM 919 C CA . GLY A 1 124 ? -5.008 -0.545 11.370 1.00 92.50 124 GLY A CA 1
ATOM 920 C C . GLY A 1 124 ? -6.487 -0.158 11.239 1.00 92.50 124 GLY A C 1
ATOM 921 O O . GLY A 1 124 ? -6.826 0.924 10.748 1.00 92.50 124 GLY A O 1
ATOM 922 N N . PRO A 1 125 ? -7.422 -1.001 11.708 1.00 88.12 125 PRO A N 1
ATOM 923 C CA . PRO A 1 125 ? -8.840 -0.674 11.665 1.00 88.12 125 PRO A CA 1
ATOM 924 C C . PRO A 1 125 ? -9.130 0.577 12.489 1.00 88.12 125 PRO A C 1
ATOM 926 O O . PRO A 1 125 ? -8.697 0.712 13.633 1.00 88.12 125 PRO A O 1
ATOM 929 N N . THR A 1 126 ? -9.929 1.486 11.928 1.00 80.06 126 THR A N 1
ATOM 930 C CA . THR A 1 126 ? -10.439 2.617 12.702 1.00 80.06 126 THR A CA 1
ATOM 931 C C . THR A 1 126 ? -11.429 2.093 13.750 1.00 80.06 126 THR A C 1
ATOM 933 O O . THR A 1 126 ? -12.462 1.517 13.364 1.00 80.06 126 THR A O 1
ATOM 936 N N . PRO A 1 127 ? -11.172 2.317 15.058 1.00 71.25 127 PRO A N 1
ATOM 937 C CA . PRO A 1 127 ? -12.090 1.918 16.114 1.00 71.25 127 PRO A CA 1
ATOM 938 C C . PRO A 1 127 ? -13.493 2.457 15.860 1.00 71.25 127 PRO A C 1
ATOM 940 O O . PRO A 1 127 ? -13.674 3.535 15.279 1.00 71.25 127 PRO A O 1
ATOM 943 N N . ALA A 1 128 ? -14.510 1.744 16.344 1.00 63.81 128 ALA A N 1
ATOM 944 C CA . ALA A 1 128 ? -15.836 2.340 16.395 1.00 63.81 128 ALA A CA 1
ATOM 945 C C . ALA A 1 128 ? -15.763 3.649 17.174 1.00 63.81 128 ALA A C 1
ATOM 947 O O . ALA A 1 128 ? -15.072 3.757 18.187 1.00 63.81 128 ALA A O 1
ATOM 948 N N . ALA A 1 129 ? -16.511 4.652 16.717 1.00 56.94 129 ALA A N 1
ATOM 949 C CA . ALA A 1 129 ? -16.788 5.801 17.550 1.00 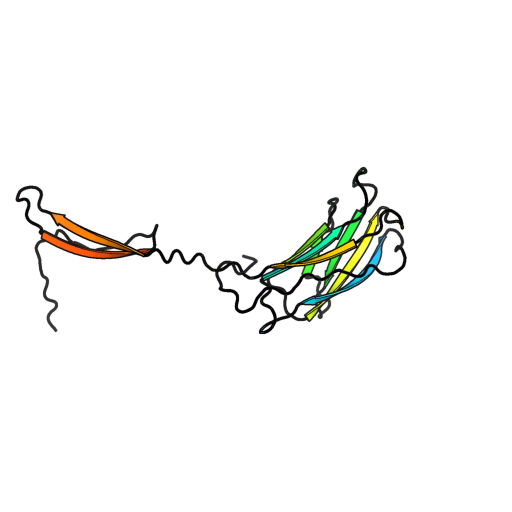56.94 129 ALA A CA 1
ATOM 950 C C . ALA A 1 129 ? -17.606 5.305 18.748 1.00 56.94 129 ALA A C 1
ATOM 952 O O . ALA A 1 129 ? -18.839 5.279 18.719 1.00 56.94 129 ALA A O 1
ATOM 953 N N . TYR A 1 130 ? -16.919 4.904 19.815 1.00 58.16 130 TYR A N 1
ATOM 954 C CA . TYR A 1 130 ? -17.522 4.725 21.119 1.00 58.16 130 TYR A CA 1
ATOM 955 C C . TYR A 1 130 ? -17.835 6.123 21.613 1.00 58.16 130 TYR A C 1
ATOM 957 O O . TYR A 1 130 ? -17.106 6.709 22.410 1.00 58.16 130 TYR A O 1
ATOM 965 N N . THR A 1 131 ? -18.955 6.687 21.170 1.00 56.25 131 THR A N 1
ATOM 966 C CA . THR A 1 131 ? -19.513 7.893 21.779 1.00 56.25 131 THR A CA 1
ATOM 967 C C . THR A 1 131 ? -20.045 7.573 23.179 1.00 56.25 131 THR A C 1
ATOM 969 O O . THR A 1 131 ? -21.065 8.123 23.570 1.00 56.25 131 THR A O 1
ATOM 972 N N . GLY A 1 132 ? -19.368 6.702 23.946 1.00 53.50 132 GLY A N 1
ATOM 973 C CA . GLY A 1 132 ? -19.694 6.209 25.287 1.00 53.50 132 GLY A CA 1
ATOM 974 C C . GLY A 1 132 ? -19.892 7.303 26.339 1.00 53.50 132 GLY A C 1
ATOM 975 O O . GLY A 1 132 ? -20.125 7.006 27.506 1.00 53.50 132 GLY A O 1
ATOM 976 N N . LEU A 1 133 ? -19.875 8.568 25.926 1.00 54.66 133 LEU A N 1
ATOM 977 C CA . LEU A 1 133 ? -20.658 9.646 26.510 1.00 54.66 133 LEU A CA 1
ATOM 978 C C . LEU A 1 133 ? -22.152 9.298 26.481 1.00 54.66 133 LEU A C 1
ATOM 980 O O . LEU A 1 133 ? -22.947 9.784 25.671 1.00 54.66 133 LEU A O 1
ATOM 984 N N . LYS A 1 134 ? -22.519 8.462 27.445 1.00 69.38 134 LYS A N 1
ATOM 985 C CA . LYS A 1 134 ? -23.871 8.405 27.963 1.00 69.38 134 LYS A CA 1
ATOM 986 C C . LYS A 1 134 ? -24.112 9.686 28.732 1.00 69.38 134 LYS A C 1
ATOM 988 O O . LYS A 1 134 ? -23.368 10.024 29.650 1.00 69.38 134 LYS A O 1
ATOM 993 N N . GLU A 1 135 ? -25.155 10.399 28.363 1.00 71.31 135 GLU A N 1
ATOM 994 C CA . GLU A 1 135 ? -25.632 11.513 29.156 1.00 71.31 135 GLU A CA 1
ATOM 995 C C . GLU A 1 135 ? -26.711 10.997 30.096 1.00 71.31 135 GLU A C 1
ATOM 997 O O . GLU A 1 135 ? -27.673 10.353 29.668 1.00 71.31 135 GLU A O 1
ATOM 1002 N N . ALA A 1 136 ? -26.514 11.254 31.385 1.00 82.94 136 ALA A N 1
ATOM 1003 C CA . ALA A 1 136 ? -27.491 10.970 32.415 1.00 82.94 136 ALA A CA 1
ATOM 1004 C C . ALA A 1 136 ? -28.243 12.263 32.740 1.00 82.94 136 ALA A C 1
ATOM 1006 O O . ALA A 1 136 ? -27.662 13.236 33.218 1.00 82.94 136 ALA A O 1
ATOM 1007 N N . TRP A 1 137 ? -29.543 12.261 32.479 1.00 80.31 137 TRP A N 1
ATOM 1008 C CA . TRP A 1 137 ? -30.442 13.372 32.745 1.00 80.31 137 TRP A CA 1
ATOM 1009 C C . TRP A 1 137 ? -31.517 12.940 33.737 1.00 80.31 137 TRP A C 1
ATOM 1011 O O . TRP A 1 137 ? -32.037 11.827 33.665 1.00 80.31 137 TRP A O 1
ATOM 1021 N N . VAL A 1 138 ? -31.899 13.843 34.636 1.00 88.25 138 VAL A N 1
ATOM 1022 C CA . VAL A 1 138 ? -33.090 13.676 35.472 1.00 88.25 138 VAL A CA 1
ATOM 1023 C C . VAL A 1 138 ? -34.212 14.490 34.840 1.00 88.25 138 VAL A C 1
ATOM 1025 O O . VAL A 1 138 ? -34.185 15.719 34.856 1.00 88.25 138 VAL A O 1
ATOM 1028 N N . LEU A 1 139 ? -35.201 13.809 34.264 1.00 85.94 139 LEU A N 1
ATOM 1029 C CA . LEU A 1 139 ? -36.411 14.454 33.769 1.00 85.94 139 LEU A CA 1
ATOM 1030 C C . LEU A 1 139 ? -37.407 14.606 34.910 1.00 85.94 139 LEU A C 1
ATOM 1032 O O . LEU A 1 139 ? -37.797 13.613 35.517 1.00 85.94 139 LEU A O 1
ATOM 1036 N N . THR A 1 140 ? -37.870 15.829 35.141 1.00 88.69 140 THR A N 1
ATOM 1037 C CA . THR A 1 140 ? -38.892 16.141 36.144 1.00 88.69 140 THR A CA 1
ATOM 1038 C C . THR A 1 140 ? -40.105 16.738 35.446 1.00 88.69 140 THR A C 1
ATOM 1040 O O . THR A 1 140 ? -39.983 17.734 34.734 1.00 88.69 140 THR A O 1
ATOM 1043 N N . CYS A 1 141 ? -41.281 16.147 35.651 1.00 88.44 141 CYS A N 1
ATOM 1044 C CA . CYS A 1 141 ? -42.540 16.758 35.253 1.00 88.44 141 CYS A CA 1
ATOM 1045 C C . CYS A 1 141 ? -43.128 17.541 36.424 1.00 88.44 141 CYS A C 1
ATOM 1047 O O . CYS A 1 141 ? -43.429 16.969 37.473 1.00 88.44 141 CYS A O 1
ATOM 1049 N N . THR A 1 142 ? -43.331 18.839 36.222 1.00 89.56 142 THR A N 1
ATOM 1050 C CA . THR A 1 142 ? -43.880 19.748 37.230 1.00 89.56 142 THR A CA 1
ATOM 1051 C C . THR A 1 142 ? -45.216 20.303 36.758 1.00 89.56 142 THR A C 1
ATOM 1053 O O . THR A 1 142 ? -45.342 20.794 35.636 1.00 89.56 142 THR A O 1
ATOM 1056 N N . ASP A 1 143 ? -46.219 20.254 37.629 1.00 84.00 143 ASP A N 1
ATOM 1057 C CA . ASP A 1 143 ? -47.479 20.959 37.441 1.00 84.00 143 ASP A CA 1
ATOM 1058 C C . ASP A 1 143 ? -47.237 22.466 37.567 1.00 84.00 143 ASP A C 1
ATOM 1060 O O . ASP A 1 143 ? -46.982 22.980 38.654 1.00 84.00 143 ASP A O 1
ATOM 1064 N N . LEU A 1 144 ? -47.341 23.190 36.454 1.00 83.56 144 LEU A N 1
ATOM 1065 C CA . LEU A 1 144 ? -47.083 24.630 36.421 1.00 83.56 144 LEU A CA 1
ATOM 1066 C C . LEU A 1 144 ? -48.115 25.464 37.201 1.00 83.56 144 LEU A C 1
ATOM 1068 O O . LEU A 1 144 ? -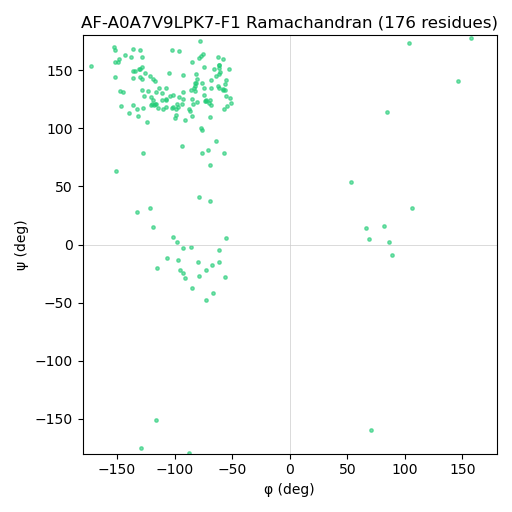47.839 26.617 37.514 1.00 83.56 144 LEU A O 1
ATOM 1072 N N . ARG A 1 145 ? -49.295 24.914 37.522 1.00 85.50 145 ARG A N 1
ATOM 1073 C CA . ARG A 1 145 ? -50.336 25.620 38.292 1.00 85.50 145 ARG A CA 1
ATOM 1074 C C . ARG A 1 145 ? -50.104 25.511 39.790 1.00 85.50 145 ARG A C 1
ATOM 1076 O O . ARG A 1 145 ? -50.400 26.450 40.520 1.00 85.50 145 ARG A O 1
ATOM 1083 N N . THR A 1 146 ? -49.627 24.355 40.249 1.00 85.75 146 THR A N 1
ATOM 1084 C CA . THR A 1 146 ? -49.444 24.076 41.684 1.00 85.75 146 THR A CA 1
ATOM 1085 C C . THR A 1 146 ? -47.981 24.077 42.123 1.00 85.75 146 THR A C 1
ATOM 1087 O O . THR A 1 146 ? -47.710 24.039 43.320 1.00 85.75 146 THR A O 1
ATOM 1090 N N . GLY A 1 147 ? -47.039 24.090 41.176 1.00 85.38 147 GLY A N 1
ATOM 1091 C CA . GLY A 1 147 ? -45.606 23.930 41.421 1.00 85.38 147 GLY A CA 1
ATOM 1092 C C . GLY A 1 147 ? -45.207 22.525 41.887 1.00 85.38 147 GLY A C 1
ATOM 1093 O O . GLY A 1 147 ? -44.051 22.307 42.239 1.00 85.38 147 GLY A O 1
ATOM 1094 N N . ARG A 1 148 ? -46.143 21.566 41.929 1.00 86.00 148 ARG A N 1
ATOM 1095 C CA . ARG A 1 148 ? -45.889 20.212 42.438 1.00 86.00 148 ARG A CA 1
ATOM 1096 C C . ARG A 1 148 ? -45.241 19.334 41.375 1.00 86.00 148 ARG A C 1
ATOM 1098 O O . ARG A 1 148 ? -45.661 19.334 40.221 1.00 86.00 148 ARG A O 1
ATOM 1105 N N . ILE A 1 149 ? -44.262 18.534 41.785 1.00 87.69 149 ILE A N 1
ATOM 1106 C CA . ILE A 1 149 ? -43.672 17.497 40.935 1.00 87.69 149 ILE A CA 1
ATOM 1107 C C . ILE A 1 149 ? -44.679 16.352 40.795 1.00 87.69 149 ILE A C 1
ATOM 1109 O O . ILE A 1 149 ? -45.136 15.803 41.796 1.00 87.69 149 ILE A O 1
ATOM 1113 N N . LYS A 1 150 ? -45.017 16.003 39.553 1.00 85.69 150 LYS A N 1
ATOM 1114 C CA . LYS A 1 150 ? -45.893 14.876 39.205 1.00 85.69 150 LYS A CA 1
ATOM 1115 C C . LYS A 1 150 ? -45.122 13.578 38.982 1.00 85.69 150 LYS A C 1
ATOM 1117 O O . LYS A 1 150 ? -45.650 12.502 39.238 1.00 85.69 150 LYS A O 1
ATOM 1122 N N . GLY A 1 151 ? -43.869 13.676 38.545 1.00 83.69 151 GLY A N 1
ATOM 1123 C CA . GLY A 1 151 ? -43.014 12.516 38.332 1.00 83.69 151 GLY A CA 1
ATOM 1124 C C . GLY A 1 151 ? -41.581 12.903 37.997 1.00 83.69 151 GLY A C 1
ATOM 1125 O O . GLY A 1 151 ? -41.334 13.973 37.438 1.00 83.69 151 GLY A O 1
ATOM 1126 N N . THR A 1 152 ? -40.652 12.005 38.315 1.00 87.12 152 THR A N 1
ATOM 1127 C CA . THR A 1 152 ? -39.231 12.128 37.981 1.00 87.12 152 THR A CA 1
ATOM 1128 C C . THR A 1 152 ? -38.753 10.832 37.337 1.00 87.12 152 THR A C 1
ATOM 1130 O O . THR A 1 152 ? -39.204 9.752 37.721 1.00 87.12 152 THR A O 1
ATOM 1133 N N . ARG A 1 153 ? -37.851 10.916 36.357 1.00 81.81 153 ARG A N 1
ATOM 1134 C CA . ARG A 1 153 ? -37.250 9.746 35.715 1.00 81.81 153 ARG A CA 1
ATOM 1135 C C . ARG A 1 153 ? -35.798 10.003 35.341 1.00 81.81 153 ARG A C 1
ATOM 1137 O O . ARG A 1 153 ? -35.492 11.001 34.695 1.00 81.81 153 ARG A O 1
ATOM 1144 N N . GLU A 1 154 ? -34.930 9.067 35.698 1.00 84.06 154 GLU A N 1
ATOM 1145 C CA . GLU A 1 154 ? -33.563 9.031 35.188 1.00 84.06 154 GLU A CA 1
ATOM 1146 C C . GLU A 1 154 ? -33.559 8.546 33.738 1.00 84.06 154 GLU A C 1
ATOM 1148 O O . GLU A 1 154 ? -34.235 7.578 33.371 1.00 84.06 154 GLU A O 1
ATOM 1153 N N . VAL A 1 155 ? -32.803 9.248 32.905 1.00 81.44 155 VAL A N 1
ATOM 1154 C CA . VAL A 1 155 ? -32.644 8.968 31.485 1.00 81.44 155 VAL A CA 1
ATOM 1155 C C . VAL A 1 155 ? -31.167 8.874 31.202 1.00 81.44 155 VAL A C 1
ATOM 1157 O O . VAL A 1 155 ? -30.446 9.852 31.351 1.00 81.44 155 VAL A O 1
ATOM 1160 N N . ILE A 1 156 ? -30.737 7.699 30.768 1.00 80.62 156 ILE A N 1
ATOM 1161 C CA . ILE A 1 156 ? -29.384 7.476 30.283 1.00 80.62 156 ILE A CA 1
ATOM 1162 C C . ILE A 1 156 ? -29.501 7.256 28.779 1.00 80.62 156 ILE A C 1
ATOM 1164 O O . ILE A 1 156 ? -30.171 6.317 28.345 1.00 80.62 156 ILE A O 1
ATOM 1168 N N . VAL A 1 157 ? -28.905 8.143 27.988 1.00 78.31 157 VAL A N 1
ATOM 1169 C CA . VAL A 1 157 ? -28.991 8.114 26.524 1.00 78.31 157 VAL A CA 1
ATOM 1170 C C . VAL A 1 157 ? -27.624 8.370 25.915 1.00 78.31 157 VAL A C 1
ATOM 1172 O O . VAL A 1 157 ? -26.845 9.162 26.440 1.00 78.31 157 VAL A O 1
ATOM 1175 N N . ASP A 1 158 ? -27.324 7.703 24.807 1.00 75.81 158 ASP A N 1
ATOM 1176 C CA . ASP A 1 158 ? -26.114 8.004 24.050 1.00 75.81 158 ASP A CA 1
ATOM 1177 C C . ASP A 1 158 ? -26.248 9.397 23.421 1.00 75.81 158 ASP A C 1
ATOM 1179 O O . ASP A 1 158 ? -27.300 9.742 22.864 1.00 75.81 158 ASP A O 1
ATOM 1183 N N . ARG A 1 159 ? -25.195 10.216 23.517 1.00 69.75 159 ARG A N 1
ATOM 1184 C CA . ARG A 1 159 ? -25.201 11.586 22.988 1.00 69.75 159 ARG A CA 1
ATOM 1185 C C . ARG A 1 159 ? -25.650 11.609 21.519 1.00 69.75 159 ARG A C 1
ATOM 1187 O O . ARG A 1 159 ? -25.095 10.917 20.670 1.00 69.75 159 ARG A O 1
ATOM 1194 N N . GLY A 1 160 ? -26.671 12.418 21.222 1.00 67.69 160 GLY A N 1
ATOM 1195 C CA . GLY A 1 160 ? -27.268 12.540 19.884 1.00 67.69 160 GLY A CA 1
ATOM 1196 C C . GLY A 1 160 ? -28.370 11.520 19.556 1.00 67.69 160 GLY A C 1
ATOM 1197 O O . GLY A 1 160 ? -28.901 11.538 18.445 1.00 67.69 160 GLY A O 1
ATOM 1198 N N . LYS A 1 161 ? -28.746 10.637 20.492 1.00 74.31 161 LYS A N 1
ATOM 1199 C CA . LYS A 1 161 ? -29.874 9.700 20.343 1.00 74.31 161 LYS A CA 1
ATOM 1200 C C . LYS A 1 161 ? -31.117 10.176 21.102 1.00 74.31 161 LYS A C 1
ATOM 1202 O O . LYS A 1 161 ? -31.073 11.094 21.914 1.00 74.31 161 LYS A O 1
ATOM 1207 N N . VAL A 1 162 ? -32.256 9.541 20.818 1.00 73.94 162 VAL A N 1
ATOM 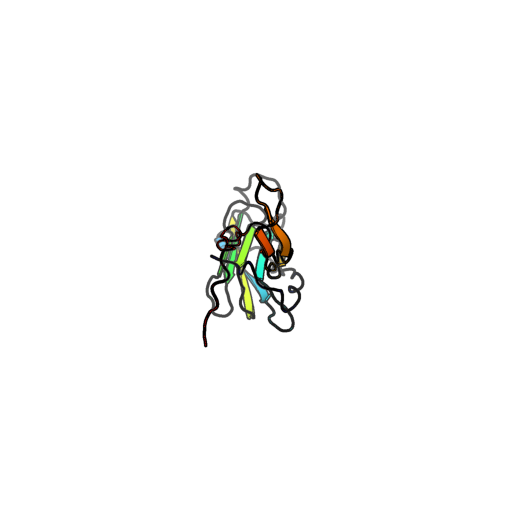1208 C CA . VAL A 1 162 ? -33.561 9.871 21.412 1.00 73.94 162 VAL A CA 1
ATOM 1209 C C . VAL A 1 162 ? -33.967 8.796 22.417 1.00 73.94 162 VAL A C 1
ATOM 1211 O O . VAL A 1 162 ? -34.083 7.626 22.059 1.00 73.94 162 VAL A O 1
ATOM 1214 N N . ALA A 1 163 ? -34.267 9.198 23.654 1.00 77.50 163 ALA A N 1
ATOM 1215 C CA . ALA A 1 163 ? -34.859 8.324 24.664 1.00 77.50 163 ALA A CA 1
ATOM 1216 C C . ALA A 1 163 ? -36.386 8.493 24.714 1.00 77.50 163 ALA A C 1
ATOM 1218 O O . ALA A 1 163 ? -36.904 9.597 24.887 1.00 77.50 163 ALA A O 1
ATOM 1219 N N . ARG A 1 164 ? -37.132 7.387 24.598 1.00 79.06 164 ARG A N 1
ATOM 1220 C CA . ARG A 1 164 ? -38.592 7.380 24.787 1.00 79.06 164 ARG A CA 1
ATOM 1221 C C . ARG A 1 164 ? -38.917 7.082 26.245 1.00 79.06 164 ARG A C 1
ATOM 1223 O O . ARG A 1 164 ? -38.792 5.952 26.701 1.00 79.06 164 ARG A O 1
ATOM 1230 N N . VAL A 1 165 ? -39.364 8.101 26.968 1.00 76.81 165 VAL A N 1
ATOM 1231 C CA . VAL A 1 165 ? -39.475 8.061 28.436 1.00 76.81 165 VAL A CA 1
ATOM 1232 C C . VAL A 1 165 ? -40.899 7.822 28.962 1.00 76.81 165 VAL A C 1
ATOM 1234 O O . VAL A 1 165 ? -41.128 7.824 30.172 1.00 76.81 165 VAL A O 1
ATOM 1237 N N . GLY A 1 166 ? -41.851 7.540 28.065 1.00 77.56 166 GLY A N 1
ATOM 1238 C CA . GLY A 1 166 ? -43.252 7.270 28.406 1.00 77.56 166 GLY A CA 1
ATOM 1239 C C . GLY A 1 166 ? -44.011 8.514 28.887 1.00 77.56 166 GLY A C 1
ATOM 1240 O O . GLY A 1 166 ? -43.617 9.643 28.601 1.00 77.56 166 GLY A O 1
ATOM 1241 N N . ARG A 1 167 ? -45.125 8.311 29.605 1.00 79.50 167 ARG A N 1
ATOM 1242 C CA . ARG A 1 167 ? -45.974 9.395 30.127 1.00 79.50 167 ARG A CA 1
ATOM 1243 C C . ARG A 1 167 ? -45.575 9.769 31.558 1.00 79.50 167 ARG A C 1
ATOM 1245 O O . ARG A 1 167 ? -46.148 9.263 32.513 1.00 79.50 167 ARG A O 1
ATOM 1252 N N . ILE A 1 168 ? -44.578 10.643 31.697 1.00 77.06 168 ILE A N 1
ATOM 1253 C CA . ILE A 1 168 ? -44.059 11.098 33.008 1.00 77.06 168 ILE A CA 1
ATOM 1254 C C . ILE A 1 168 ? -45.037 12.059 33.719 1.00 77.06 168 ILE A C 1
ATOM 1256 O O . ILE A 1 168 ? -44.988 12.205 34.935 1.00 77.06 168 ILE A O 1
ATOM 1260 N N . CYS A 1 169 ? -45.935 12.707 32.973 1.00 79.50 169 CYS A N 1
ATOM 1261 C CA . CYS A 1 169 ? -46.855 13.726 33.490 1.00 79.50 169 CYS A CA 1
ATOM 1262 C C . CYS A 1 169 ? -48.273 13.221 33.810 1.00 79.50 169 CYS A C 1
ATOM 1264 O O . CYS A 1 169 ? -49.124 14.027 34.191 1.00 79.50 169 CYS A O 1
ATOM 1266 N N . ASP A 1 170 ? -48.541 11.924 33.636 1.00 78.38 170 ASP A N 1
ATOM 1267 C CA . ASP A 1 170 ? -49.856 11.336 33.908 1.00 78.38 170 ASP A CA 1
ATOM 1268 C C . ASP A 1 170 ? -49.964 10.945 35.396 1.00 78.38 170 ASP A C 1
ATOM 1270 O O . ASP A 1 170 ? -49.086 10.283 35.942 1.00 78.38 170 ASP A O 1
ATOM 1274 N N . ASP A 1 171 ? -51.072 11.306 36.048 1.00 61.59 171 ASP A N 1
ATOM 1275 C CA . ASP A 1 171 ? -51.285 11.132 37.496 1.00 61.59 171 ASP A CA 1
ATOM 1276 C C . ASP A 1 171 ? -51.669 9.689 37.921 1.00 61.59 171 ASP A C 1
ATOM 1278 O O . ASP A 1 171 ? -52.563 9.526 38.752 1.00 61.59 171 ASP A O 1
ATOM 1282 N N . GLN A 1 172 ? -51.086 8.610 37.376 1.00 52.22 172 GLN A N 1
ATOM 1283 C CA . GLN A 1 172 ? -51.500 7.241 37.764 1.00 52.22 172 GLN A CA 1
ATOM 1284 C C . GLN A 1 172 ? -50.344 6.253 38.009 1.00 52.22 172 GLN A C 1
ATOM 1286 O O . GLN A 1 172 ? -49.648 5.886 37.059 1.00 52.22 172 GLN A O 1
ATOM 1291 N N . PRO A 1 173 ? -50.218 5.678 39.226 1.00 45.00 173 PRO A N 1
ATOM 1292 C CA . PRO A 1 173 ? -49.540 4.406 39.407 1.00 45.00 173 PRO A CA 1
ATOM 1293 C C . PRO A 1 173 ? -50.486 3.300 38.925 1.00 45.00 173 PRO A C 1
ATOM 1295 O O . PRO A 1 173 ? -51.393 2.880 39.642 1.00 45.00 173 PRO A O 1
ATOM 1298 N N . ARG A 1 174 ? -50.306 2.806 37.697 1.00 40.97 174 ARG A N 1
ATOM 1299 C CA . ARG A 1 174 ? -50.899 1.512 37.339 1.00 40.97 174 ARG A CA 1
ATOM 1300 C C . ARG A 1 174 ? -50.038 0.420 37.954 1.00 40.97 174 ARG A C 1
ATOM 1302 O O . ARG A 1 174 ? -48.982 0.087 37.427 1.00 40.97 174 ARG A O 1
ATOM 1309 N N . ALA A 1 175 ? -50.506 -0.111 39.080 1.00 40.31 175 ALA A N 1
ATOM 1310 C CA . ALA A 1 175 ? -50.097 -1.418 39.562 1.00 40.31 175 ALA A CA 1
ATOM 1311 C C . ALA A 1 175 ? -50.259 -2.428 38.416 1.00 40.31 175 ALA A C 1
ATOM 1313 O O . ALA A 1 175 ? -51.357 -2.587 37.880 1.00 40.31 175 ALA A O 1
ATOM 1314 N N . VAL A 1 176 ? -49.170 -3.091 38.033 1.00 34.03 176 VAL A N 1
ATOM 1315 C CA . VAL A 1 176 ? -49.275 -4.361 37.317 1.00 34.03 176 VAL A CA 1
ATOM 1316 C C . VAL A 1 176 ? -49.423 -5.422 38.403 1.00 34.03 176 VAL A C 1
ATOM 1318 O O . VAL A 1 176 ? -48.530 -5.609 39.226 1.00 34.03 176 VAL A O 1
ATOM 1321 N N . VAL A 1 177 ? -50.614 -6.011 38.470 1.00 38.28 177 VAL A N 1
ATOM 1322 C CA . VAL A 1 177 ? -50.951 -7.135 39.346 1.00 38.28 177 VAL A CA 1
ATOM 1323 C C . VAL A 1 177 ? -50.437 -8.418 38.686 1.00 38.28 177 VAL A C 1
ATOM 1325 O O . VAL A 1 177 ? -50.823 -8.670 37.549 1.00 38.28 177 VAL A O 1
ATOM 1328 N N . GLN A 1 178 ? -49.588 -9.133 39.441 1.00 38.44 178 GLN A N 1
ATOM 1329 C CA . GLN A 1 178 ? -49.025 -10.497 39.310 1.00 38.44 178 GLN A CA 1
ATOM 1330 C C . GLN A 1 178 ? -48.702 -11.036 37.912 1.00 38.44 178 GLN A C 1
ATOM 1332 O O . GLN A 1 178 ? -49.634 -11.423 37.177 1.00 38.44 178 GLN A O 1
#

Solvent-accessible surface area (backbone atoms only — not comparable to full-atom values): 10393 Å² total; per-residue (Å²): 134,84,56,70,77,51,38,71,58,86,29,55,40,48,79,69,42,79,48,67,72,67,94,78,74,56,56,72,73,34,62,49,72,36,69,53,73,42,66,39,78,78,73,11,26,42,30,28,38,37,41,38,42,36,50,61,80,90,68,72,47,87,56,50,32,66,29,39,39,30,23,43,76,87,70,47,78,68,32,58,19,74,74,67,59,83,55,29,63,21,61,31,66,54,59,71,61,42,51,32,41,40,38,42,28,22,62,27,61,55,36,92,82,36,43,65,48,37,38,35,44,47,40,45,36,52,52,46,86,74,59,77,55,57,45,76,43,78,49,70,31,61,40,85,89,78,71,44,75,64,32,74,44,83,42,77,35,50,72,96,60,86,79,88,79,77,78,50,75,55,97,67,89,77,78,83,79,131